Protein AF-A0A534A537-F1 (afdb_monomer_lite)

Secondary structure (DSSP, 8-state):
-HHHHHHHT-S----PPPHHHHHHHHHHTTTTEEEEEEEETTEEEEEEEEEE-SSEEEEEEEEE-HHHHTTTTHHHHHHHHHHHHHHHTT--EEE--SS-HHHHHHTTPPP---------SSHHHHHHHHHHHHHH-GGG--HHHHHHS---S--TT--THHHHHHHHHHHHHHHHHHHHHHHHHHHH-S--SSHHHHHHHHH-HHHHHHHHHHHHHHHHHHHHHTTS-HHHHHHHHHHHHHHHHHHHHHHH-----HHHHHHHHHHHHHHHHHHHGGG---PPP---

Radius of gyration: 27.16 Å; chains: 1; bounding box: 69×52×74 Å

Foldseek 3Di:
DLQVVVQVPDPDDDDDDDPVVLVCCCVVLPVFWDKAWDDDVPDTFKIWIWGHDLQEIERDDIGGNPVCCVVVVVVVVVVVVQVVVCVVSVHNYYHDDDDPVVVCVVVPDDDDDDDDDDADPDVVVRVVVVVCCVLQVVVPPPPSVCVVCVPPPPDPDPDPVVLVVLVVLLLVLLLLLLVLVVVLCVQLDPQDPDPVSVVSSVPRVSNVSNVVSVVSNVSSLSNNVVPDPPLVSQLVCLVSLVSNVVSCCPVVVDDDDPVNVVVSCVVNVVSVVSSVVPPPDPDPPDDD

pLDDT: mean 79.5, std 15.48, range [35.53, 95.88]

Sequence (288 aa):
RLYRETYSNAELSFEELTPEYFSNVLRECAGRALCATYWAGDKLIAFNLVLHDGERLIDKFLGMDYAVARQYNLYFYTWIENVRWCIAHGIKLYQSGQGLHREKLRLGSRLAANWLWYRHRNPVLDRILASVEKLARLDRHDADLAALNPPSAPAPGTPRSSLWLAWLTLVGCEMLCQVALKFAGRATGEFDFSLAGFARALSSPWLWTAIGTYVCGFLAWMLILRKSRLSQAFPTSAIVFVGVMFSSWLVLGEALTWNMLAGAMLITGGILLLGSESDEVQLPPLNH

Structure (mmCIF, N/CA/C/O backbone):
data_AF-A0A534A537-F1
#
_entry.id   AF-A0A534A537-F1
#
loop_
_atom_site.group_PDB
_atom_site.id
_atom_site.type_symbol
_atom_site.label_atom_id
_atom_site.label_alt_id
_atom_site.label_comp_id
_atom_site.label_asym_id
_atom_site.label_entity_id
_atom_site.label_seq_id
_atom_site.pdbx_PDB_ins_code
_atom_site.Cartn_x
_atom_site.Cartn_y
_atom_site.Cartn_z
_atom_site.occupancy
_atom_site.B_iso_or_equiv
_atom_site.auth_seq_id
_atom_site.auth_comp_id
_atom_site.auth_asym_id
_atom_site.auth_atom_id
_atom_site.pdbx_PDB_model_num
ATOM 1 N N . ARG A 1 1 ? -13.532 -20.439 13.049 1.00 87.88 1 ARG A N 1
ATOM 2 C CA . ARG A 1 1 ? -14.636 -20.324 12.067 1.00 87.88 1 ARG A CA 1
ATOM 3 C C . ARG A 1 1 ? -15.006 -18.863 11.829 1.00 87.88 1 ARG A C 1
ATOM 5 O O . ARG A 1 1 ? -14.594 -18.353 10.806 1.00 87.88 1 ARG A O 1
ATOM 12 N N . LEU A 1 2 ? -15.655 -18.185 12.783 1.00 90.94 2 LEU A N 1
ATOM 13 C CA . LEU A 1 2 ? -16.126 -16.793 12.645 1.00 90.94 2 LEU A CA 1
ATOM 14 C C . LEU A 1 2 ? -15.045 -15.805 12.179 1.00 90.94 2 LEU A C 1
ATOM 16 O O . LEU A 1 2 ? -15.299 -14.964 11.332 1.00 90.94 2 LEU A O 1
ATOM 20 N N . TYR A 1 3 ? -13.812 -15.950 12.678 1.00 89.88 3 TYR A N 1
ATOM 21 C CA . TYR A 1 3 ? -12.680 -15.140 12.218 1.00 89.88 3 TYR A CA 1
ATOM 22 C C . TYR A 1 3 ? -12.389 -15.331 10.725 1.00 89.88 3 TYR A C 1
ATOM 24 O O . TYR A 1 3 ? -12.215 -14.355 10.011 1.00 89.88 3 TYR A O 1
ATOM 32 N N . ARG A 1 4 ? -12.368 -16.585 10.251 1.00 86.12 4 ARG A N 1
ATOM 33 C CA . ARG A 1 4 ? -12.108 -16.896 8.839 1.00 86.12 4 ARG A CA 1
ATOM 34 C C . ARG A 1 4 ? -13.227 -16.381 7.942 1.00 86.12 4 ARG A C 1
ATOM 36 O O . ARG A 1 4 ? -12.946 -15.921 6.848 1.00 86.12 4 ARG A O 1
ATOM 43 N N . GLU A 1 5 ? -14.474 -16.428 8.414 1.00 84.75 5 GLU A N 1
ATOM 44 C CA . GLU A 1 5 ? -15.604 -15.841 7.688 1.00 84.75 5 GLU A CA 1
ATOM 45 C C . GLU A 1 5 ? -15.410 -14.326 7.525 1.00 84.75 5 GLU A C 1
ATOM 47 O O . GLU A 1 5 ? -15.439 -13.841 6.395 1.00 84.75 5 GLU A O 1
ATOM 52 N N . THR A 1 6 ? -15.087 -13.593 8.599 1.00 83.44 6 THR A N 1
ATOM 53 C CA . THR A 1 6 ? -14.724 -12.167 8.496 1.00 83.44 6 THR A CA 1
ATOM 54 C C . THR A 1 6 ? -13.524 -11.936 7.580 1.00 83.44 6 THR A C 1
ATOM 56 O O . THR A 1 6 ? -13.576 -11.059 6.726 1.00 83.44 6 THR A O 1
ATOM 59 N N . TYR A 1 7 ? -12.467 -12.740 7.711 1.00 82.94 7 TYR A N 1
ATOM 60 C CA . TYR A 1 7 ? -11.254 -12.636 6.898 1.00 82.94 7 TYR A CA 1
ATOM 61 C C . TYR A 1 7 ? -11.542 -12.806 5.399 1.00 82.94 7 TYR A C 1
ATOM 63 O O . TYR A 1 7 ? -11.062 -12.023 4.586 1.00 82.94 7 TYR A O 1
ATOM 71 N N . SER A 1 8 ? -12.379 -13.784 5.036 1.00 81.69 8 SER A N 1
ATOM 72 C CA . SER A 1 8 ? -12.773 -14.048 3.644 1.00 81.69 8 SER A CA 1
ATOM 73 C C . SER A 1 8 ? -13.667 -12.968 3.028 1.00 81.69 8 SER A C 1
ATOM 75 O O . SER A 1 8 ? -13.749 -12.877 1.809 1.00 81.69 8 SER A O 1
ATOM 77 N N . ASN A 1 9 ? -14.331 -12.159 3.860 1.00 77.50 9 ASN A N 1
ATOM 78 C CA . ASN A 1 9 ? -15.206 -11.066 3.430 1.00 77.50 9 ASN A CA 1
ATOM 79 C C . ASN A 1 9 ? -14.522 -9.687 3.508 1.00 77.50 9 ASN A C 1
ATOM 81 O O . ASN A 1 9 ? -15.164 -8.677 3.226 1.00 77.50 9 ASN A O 1
ATOM 85 N N . ALA A 1 10 ? -13.254 -9.616 3.920 1.00 69.88 10 ALA A N 1
ATOM 86 C CA . ALA A 1 10 ? -12.511 -8.364 3.996 1.00 69.88 10 ALA A CA 1
ATOM 87 C C . ALA A 1 10 ? -11.844 -8.045 2.647 1.00 69.88 10 ALA A C 1
ATOM 89 O O . ALA A 1 10 ? -11.143 -8.883 2.086 1.00 69.88 10 ALA A O 1
ATOM 90 N N . GLU A 1 11 ? -12.025 -6.817 2.149 1.00 55.12 11 GLU A N 1
ATOM 91 C CA . GLU A 1 11 ? -11.414 -6.349 0.890 1.00 55.12 11 GLU A CA 1
ATOM 92 C C . GLU A 1 11 ? -9.878 -6.287 0.958 1.00 55.12 11 GLU A C 1
ATOM 94 O O . GLU A 1 11 ? -9.195 -6.460 -0.048 1.00 55.12 11 GLU A O 1
ATOM 99 N N . LEU A 1 12 ? -9.328 -6.056 2.153 1.00 55.28 12 LEU A N 1
ATOM 100 C CA . LEU A 1 12 ? -7.895 -5.975 2.421 1.00 55.28 12 LEU A CA 1
ATOM 101 C C . LEU A 1 12 ? -7.563 -6.803 3.662 1.00 55.28 12 LEU A C 1
ATOM 103 O O . LEU A 1 12 ? -7.945 -6.457 4.781 1.00 55.28 12 LEU A O 1
ATOM 107 N N . SER A 1 13 ? -6.804 -7.874 3.454 1.00 56.81 13 SER A N 1
ATOM 108 C CA . SER A 1 13 ? -6.365 -8.800 4.495 1.00 56.81 13 SER A CA 1
ATOM 109 C C . SER A 1 13 ? -4.852 -8.977 4.413 1.00 56.81 13 SER A C 1
ATOM 111 O O . SER A 1 13 ? -4.342 -9.473 3.414 1.00 56.81 13 SER A O 1
ATOM 113 N N . PHE A 1 14 ? -4.121 -8.562 5.452 1.00 55.88 14 PHE A N 1
ATOM 114 C CA . PHE A 1 14 ? -2.653 -8.633 5.459 1.00 55.88 14 PHE A CA 1
ATOM 115 C C . PHE A 1 14 ? -2.115 -10.008 5.881 1.00 55.88 14 PHE A C 1
ATOM 117 O O . PHE A 1 14 ? -1.127 -10.470 5.323 1.00 55.88 14 PHE A O 1
ATOM 124 N N . GLU A 1 15 ? -2.749 -10.661 6.859 1.00 69.62 15 GLU A N 1
ATOM 125 C CA . GLU A 1 15 ? -2.255 -11.907 7.459 1.00 69.62 15 GLU A CA 1
ATOM 126 C C . GLU A 1 15 ? -3.428 -12.747 7.990 1.00 69.62 15 GLU A C 1
ATOM 128 O O . GLU A 1 15 ? -4.327 -12.205 8.639 1.00 69.62 15 GLU A O 1
ATOM 133 N N . GLU A 1 16 ? -3.442 -14.055 7.704 1.00 81.44 16 GLU A N 1
ATOM 134 C CA . GLU A 1 16 ? -4.410 -14.995 8.287 1.00 81.44 16 GLU A CA 1
ATOM 135 C C . GLU A 1 16 ? -3.894 -15.496 9.643 1.00 81.44 16 GLU A C 1
ATOM 137 O O . GLU A 1 16 ? -2.846 -16.133 9.732 1.00 81.44 16 GLU A O 1
ATOM 142 N N . LEU A 1 17 ? -4.645 -15.228 10.713 1.00 85.44 17 LEU A N 1
ATOM 143 C CA . LEU A 1 17 ? -4.268 -15.635 12.067 1.00 85.44 17 LEU A CA 1
ATOM 144 C C . LEU A 1 17 ? -4.716 -17.063 12.392 1.00 85.44 17 LEU A C 1
ATOM 146 O O . LEU A 1 17 ? -5.855 -17.464 12.127 1.00 85.44 17 LEU A O 1
ATOM 150 N N . THR A 1 18 ? -3.839 -17.814 13.063 1.00 88.75 18 THR A N 1
ATOM 151 C CA . THR A 1 18 ? -4.156 -19.164 13.541 1.00 88.75 18 THR A CA 1
ATOM 152 C C . THR A 1 18 ? -4.997 -19.123 14.822 1.00 88.75 18 THR A C 1
ATOM 154 O O . THR A 1 18 ? -4.966 -18.144 15.569 1.00 88.75 18 THR A O 1
ATOM 157 N N . PRO A 1 19 ? -5.747 -20.193 15.145 1.00 87.25 19 PRO A N 1
ATOM 158 C CA . PRO A 1 19 ? -6.429 -20.303 16.436 1.00 87.25 19 PRO A CA 1
ATOM 159 C C . PRO A 1 19 ? -5.484 -20.149 17.639 1.00 87.25 19 PRO A C 1
ATOM 161 O O . PRO A 1 19 ? -5.876 -19.574 18.654 1.00 87.25 19 PRO A O 1
ATOM 164 N N . GLU A 1 20 ? -4.235 -20.608 17.512 1.00 90.81 20 GLU A N 1
ATOM 165 C CA . GLU A 1 20 ? -3.220 -20.515 18.569 1.00 90.81 20 GLU A CA 1
ATOM 166 C C . GLU A 1 20 ? -2.895 -19.064 18.911 1.00 90.81 20 GLU A C 1
ATOM 168 O O . GLU A 1 20 ? -2.673 -18.764 20.080 1.00 90.81 20 GLU A O 1
ATOM 173 N N . TYR A 1 21 ? -2.938 -18.150 17.936 1.00 91.19 21 TYR A N 1
ATOM 174 C CA . TYR A 1 21 ? -2.769 -16.721 18.189 1.00 91.19 21 TYR A CA 1
ATOM 175 C C . TYR A 1 21 ? -3.762 -16.222 19.245 1.00 91.19 21 TYR A C 1
ATOM 177 O O . TYR A 1 21 ? -3.363 -15.610 20.234 1.00 91.19 21 TYR A O 1
ATOM 185 N N . PHE A 1 22 ? -5.053 -16.533 19.084 1.00 91.81 22 PHE A N 1
ATOM 186 C CA . PHE A 1 22 ? -6.095 -16.098 20.018 1.00 91.81 22 PHE A CA 1
ATOM 187 C C . PHE A 1 22 ? -5.904 -16.727 21.402 1.00 91.81 22 PHE A C 1
ATOM 189 O O . PHE A 1 22 ? -5.993 -16.031 22.414 1.00 91.81 22 PHE A O 1
ATOM 196 N N . SER A 1 23 ? -5.596 -18.027 21.455 1.00 91.44 23 SER A N 1
ATOM 197 C CA . SER A 1 23 ? -5.325 -18.723 22.717 1.00 91.44 23 SER A CA 1
ATOM 198 C C . SER A 1 23 ? -4.095 -18.168 23.439 1.00 91.44 23 SER A C 1
ATOM 200 O O . SER A 1 23 ? -4.131 -17.999 24.657 1.00 91.44 23 SER A O 1
ATOM 202 N N . ASN A 1 24 ? -3.032 -17.847 22.702 1.00 94.06 24 ASN A N 1
ATOM 203 C CA . ASN A 1 24 ? -1.804 -17.285 23.253 1.00 94.06 24 ASN A CA 1
ATOM 204 C C . ASN A 1 24 ? -2.031 -15.859 23.755 1.00 94.06 24 ASN A C 1
ATOM 206 O O . ASN A 1 24 ? -1.625 -15.547 24.866 1.00 94.06 24 ASN A O 1
ATOM 210 N N . VAL A 1 25 ? -2.746 -15.012 23.009 1.00 93.88 25 VAL A N 1
ATOM 211 C CA . VAL A 1 25 ? -3.078 -13.653 23.469 1.00 93.88 25 VAL A CA 1
ATOM 212 C C . VAL A 1 25 ? -3.872 -13.694 24.774 1.00 93.88 25 VAL A C 1
ATOM 214 O O . VAL A 1 25 ? -3.520 -12.994 25.718 1.00 93.88 25 VAL A O 1
ATOM 217 N N . LEU A 1 26 ? -4.905 -14.536 24.865 1.00 93.75 26 LEU A N 1
ATOM 218 C CA . LEU A 1 26 ? -5.719 -14.643 26.082 1.00 93.75 26 LEU A CA 1
ATOM 219 C C . LEU A 1 26 ? -4.929 -15.183 27.284 1.00 93.75 26 LEU A C 1
ATOM 221 O O . LEU A 1 26 ? -5.199 -14.787 28.416 1.00 93.75 26 LEU A O 1
ATOM 225 N N . ARG A 1 27 ? -3.947 -16.061 27.046 1.00 94.19 27 ARG A N 1
ATOM 226 C CA . ARG A 1 27 ? -3.090 -16.627 28.096 1.00 94.19 27 ARG A CA 1
ATOM 227 C C . ARG A 1 27 ? -2.008 -15.649 28.553 1.00 94.19 27 ARG A C 1
ATOM 229 O O . ARG A 1 27 ? -1.902 -15.370 29.741 1.00 94.19 27 ARG A O 1
ATOM 236 N N . GLU A 1 28 ? -1.228 -15.118 27.618 1.00 95.06 28 GLU A N 1
ATOM 237 C CA . GLU A 1 28 ? -0.064 -14.266 27.898 1.00 95.06 28 GLU A CA 1
ATOM 238 C C . GLU A 1 28 ? -0.470 -12.848 28.331 1.00 95.06 28 GLU A C 1
ATOM 240 O O . GLU A 1 28 ? 0.254 -12.171 29.058 1.00 95.06 28 GLU A O 1
ATOM 245 N N . CYS A 1 29 ? -1.653 -12.386 27.916 1.00 92.12 29 CYS A N 1
ATOM 246 C CA . CYS A 1 29 ? -2.231 -11.113 28.347 1.00 92.12 29 CYS A CA 1
ATOM 247 C C . CYS A 1 29 ? -3.379 -11.314 29.347 1.00 92.12 29 CYS A C 1
ATOM 249 O O . CYS A 1 29 ? -4.322 -10.522 29.360 1.00 92.12 29 CYS A O 1
ATOM 251 N N . ALA A 1 30 ? -3.321 -12.354 30.186 1.00 88.75 30 ALA A N 1
ATOM 252 C CA . ALA A 1 30 ? -4.336 -12.610 31.205 1.00 88.75 30 ALA A CA 1
ATOM 253 C C . ALA A 1 30 ? -4.623 -11.354 32.054 1.00 88.75 30 ALA A C 1
ATOM 255 O O . ALA A 1 30 ? -3.711 -10.640 32.475 1.00 88.75 30 ALA A O 1
ATOM 256 N N . GLY A 1 31 ? -5.909 -11.051 32.257 1.00 88.19 31 GLY A N 1
ATOM 257 C CA . GLY A 1 31 ? -6.366 -9.842 32.960 1.00 88.19 31 GLY A CA 1
ATOM 258 C C . GLY A 1 31 ? -6.277 -8.538 32.156 1.00 88.19 31 GLY A C 1
ATOM 259 O O . GLY A 1 31 ? -6.676 -7.495 32.662 1.00 88.19 31 GLY A O 1
ATOM 260 N N . ARG A 1 32 ? -5.758 -8.587 30.922 1.00 92.69 32 ARG A N 1
ATOM 261 C CA . ARG A 1 32 ? -5.701 -7.464 29.968 1.00 92.69 32 ARG A CA 1
ATOM 262 C C . ARG A 1 32 ? -6.262 -7.812 28.592 1.00 92.69 32 ARG A C 1
ATOM 264 O O . ARG A 1 32 ? -6.409 -6.927 27.759 1.00 92.69 32 ARG A O 1
ATOM 271 N N . ALA A 1 33 ? -6.559 -9.079 28.327 1.00 94.81 33 ALA A N 1
ATOM 272 C CA . ALA A 1 33 ? -7.202 -9.553 27.112 1.00 94.81 33 ALA A CA 1
ATOM 273 C C . ALA A 1 33 ? -8.497 -10.280 27.467 1.00 94.81 33 ALA A C 1
ATOM 275 O O . ALA A 1 33 ? -8.519 -11.130 28.357 1.00 94.81 33 ALA A O 1
ATOM 276 N N . LEU A 1 34 ? -9.567 -9.952 26.750 1.00 92.50 34 LEU A N 1
ATOM 277 C CA . LEU A 1 34 ? -10.890 -10.533 26.943 1.00 92.50 34 LEU A CA 1
ATOM 278 C C . LEU A 1 34 ? -11.457 -10.944 25.589 1.00 92.50 34 LEU A C 1
ATOM 280 O O . LEU A 1 34 ? -11.241 -10.278 24.579 1.00 92.50 34 LEU A O 1
ATOM 284 N N . CYS A 1 35 ? -12.203 -12.042 25.574 1.00 93.75 35 CYS A N 1
ATOM 285 C CA . CYS A 1 35 ? -12.940 -12.485 24.399 1.00 93.75 35 CYS A CA 1
ATOM 286 C C . CYS A 1 35 ? -14.432 -12.434 24.719 1.00 93.75 35 CYS A C 1
ATOM 288 O O . CYS A 1 35 ? -14.955 -13.314 25.406 1.00 93.75 35 CYS A O 1
ATOM 290 N N . ALA A 1 36 ? -15.112 -11.393 24.245 1.00 93.81 36 ALA A N 1
ATOM 291 C CA . ALA A 1 36 ? -16.563 -11.320 24.317 1.00 93.81 36 ALA A CA 1
ATOM 292 C C . ALA A 1 36 ? -17.161 -12.289 23.293 1.00 93.81 36 ALA A C 1
ATOM 294 O O . ALA A 1 36 ? -16.731 -12.320 22.140 1.00 93.81 36 ALA A O 1
ATOM 295 N N . THR A 1 37 ? -18.149 -13.083 23.700 1.00 95.19 37 THR A N 1
ATOM 296 C CA . THR A 1 37 ? -18.829 -14.045 22.823 1.00 95.19 37 THR A CA 1
ATOM 297 C C . THR A 1 37 ? -20.313 -13.726 22.751 1.00 95.19 37 THR A C 1
ATOM 299 O O . THR A 1 37 ? -20.924 -13.360 23.752 1.00 95.19 37 THR A O 1
ATOM 302 N N . TYR A 1 38 ? -20.887 -13.849 21.557 1.00 95.69 38 TYR A N 1
ATOM 303 C CA . TYR A 1 38 ? -22.266 -13.471 21.270 1.00 95.69 38 TYR A CA 1
ATOM 304 C C . TYR A 1 38 ? -23.009 -14.672 20.702 1.00 95.69 38 TYR A C 1
ATOM 306 O O . TYR A 1 38 ? -22.556 -15.292 19.733 1.00 95.69 38 TYR A O 1
ATOM 314 N N . TRP A 1 39 ? -24.152 -14.985 21.304 1.00 95.56 39 TRP A N 1
ATOM 315 C CA . TRP A 1 39 ? -24.897 -16.214 21.059 1.00 95.56 39 TRP A CA 1
ATOM 316 C C . TRP A 1 39 ? -26.342 -15.902 20.664 1.00 95.56 39 TRP A C 1
ATOM 318 O O . TRP A 1 39 ? -26.973 -15.027 21.254 1.00 95.56 39 TRP A O 1
ATOM 328 N N . ALA A 1 40 ? -26.868 -16.634 19.682 1.00 93.38 40 ALA A N 1
ATOM 329 C CA . ALA A 1 40 ? -28.299 -16.708 19.392 1.00 93.38 40 ALA A CA 1
ATOM 330 C C . ALA A 1 40 ? -28.776 -18.132 19.689 1.00 93.38 40 ALA A C 1
ATOM 332 O O . ALA A 1 40 ? -28.483 -19.063 18.933 1.00 93.38 40 ALA A O 1
ATOM 333 N N . GLY A 1 41 ? -29.468 -18.303 20.819 1.00 92.81 41 GLY A N 1
ATOM 334 C CA . GLY A 1 41 ? -29.713 -19.629 21.388 1.00 92.81 41 GLY A CA 1
ATOM 335 C C . GLY A 1 41 ? -28.383 -20.335 21.664 1.00 92.81 41 GLY A C 1
ATOM 336 O O . GLY A 1 41 ? -27.481 -19.742 22.250 1.00 92.81 41 GLY A O 1
ATOM 337 N N . ASP A 1 42 ? -28.232 -21.555 21.152 1.00 94.00 42 ASP A N 1
ATOM 338 C CA . ASP A 1 42 ? -27.019 -22.369 21.330 1.00 94.00 42 ASP A CA 1
ATOM 339 C C . ASP A 1 42 ? -25.936 -22.113 20.267 1.00 94.00 42 ASP A C 1
ATOM 341 O O . ASP A 1 42 ? -24.885 -22.759 20.257 1.00 94.00 42 ASP A O 1
ATOM 345 N N . LYS A 1 43 ? -26.170 -21.181 19.334 1.00 93.88 43 LYS A N 1
ATOM 346 C CA . LYS A 1 43 ? -25.235 -20.886 18.244 1.00 93.88 43 LYS A CA 1
ATOM 347 C C . LYS A 1 43 ? -24.385 -19.661 18.570 1.00 93.88 43 LYS A C 1
ATOM 349 O O . LYS A 1 43 ? -24.908 -18.556 18.694 1.00 93.88 43 LYS A O 1
ATOM 354 N N . LEU A 1 44 ? -23.064 -19.837 18.604 1.00 95.56 44 LEU A N 1
ATOM 355 C CA . LEU A 1 44 ? -22.107 -18.730 18.629 1.00 95.56 44 LEU A CA 1
ATOM 356 C C . LEU A 1 44 ? -22.110 -18.015 17.267 1.00 95.56 44 LEU A C 1
ATOM 358 O O . LEU A 1 44 ? -21.760 -18.615 16.248 1.00 95.56 44 LEU A O 1
ATOM 362 N N . ILE A 1 45 ? -22.489 -16.738 17.258 1.00 95.88 45 ILE A N 1
ATOM 363 C CA . ILE A 1 45 ? -22.665 -15.934 16.035 1.00 95.88 45 ILE A CA 1
ATOM 364 C C . ILE A 1 45 ? -21.646 -14.805 15.893 1.00 95.88 45 ILE A C 1
ATOM 366 O O . ILE A 1 45 ? -21.413 -14.339 14.782 1.00 95.88 45 ILE A O 1
ATOM 370 N N . ALA A 1 46 ? -21.009 -14.373 16.980 1.00 95.81 46 ALA A N 1
ATOM 371 C CA . ALA A 1 46 ? -19.877 -13.457 16.918 1.00 95.81 46 ALA A CA 1
ATOM 372 C C . ALA A 1 46 ? -18.935 -13.648 18.107 1.00 95.81 46 ALA A C 1
ATOM 374 O O . ALA A 1 46 ? -19.320 -14.156 19.161 1.00 95.81 46 ALA A O 1
ATOM 375 N N . PHE A 1 47 ? -17.698 -13.196 17.944 1.00 95.31 47 PHE A N 1
ATOM 376 C CA . PHE A 1 47 ? -16.778 -12.976 19.048 1.00 95.31 47 PHE A CA 1
ATOM 377 C C . PHE A 1 47 ? -16.003 -11.678 18.828 1.00 95.31 47 PHE A C 1
ATOM 379 O O . PHE A 1 47 ? -15.756 -11.283 17.688 1.00 95.31 47 PHE A O 1
ATOM 386 N N . ASN A 1 48 ? -15.589 -11.036 19.912 1.00 94.81 48 ASN A N 1
ATOM 387 C CA . ASN A 1 48 ? -14.773 -9.835 19.870 1.00 94.81 48 ASN A CA 1
ATOM 388 C C . ASN A 1 48 ? -13.599 -9.984 20.845 1.00 94.81 48 ASN A C 1
ATOM 390 O O . ASN A 1 48 ? -13.794 -10.102 22.055 1.00 94.81 48 ASN A O 1
ATOM 394 N N . LEU A 1 49 ? -12.383 -10.049 20.301 1.00 94.38 49 LEU A N 1
ATOM 395 C CA . LEU A 1 49 ? -11.149 -10.041 21.075 1.00 94.38 49 LEU A CA 1
ATOM 396 C C . LEU A 1 49 ? -10.772 -8.587 21.348 1.00 94.38 49 LEU A C 1
ATOM 398 O O . LEU A 1 49 ? -10.431 -7.842 20.425 1.00 94.38 49 LEU A O 1
ATOM 402 N N . VAL A 1 50 ? -10.796 -8.221 22.624 1.00 94.69 50 VAL A N 1
ATOM 403 C CA . VAL A 1 50 ? -10.458 -6.885 23.104 1.00 94.69 50 VAL A CA 1
ATOM 404 C C . VAL A 1 50 ? -9.258 -6.926 24.037 1.00 94.69 50 VAL A C 1
ATOM 406 O O . VAL A 1 50 ? -9.043 -7.900 24.759 1.00 94.69 50 VAL A O 1
ATOM 409 N N . LEU A 1 51 ? -8.476 -5.850 24.025 1.00 95.12 51 LEU A N 1
ATOM 410 C CA . LEU A 1 51 ? -7.364 -5.637 24.950 1.00 95.12 51 LEU A CA 1
ATOM 411 C C . LEU A 1 51 ? -7.635 -4.386 25.780 1.00 95.12 51 LEU A C 1
ATOM 413 O O . LEU A 1 51 ? -8.096 -3.392 25.231 1.00 95.12 51 LEU A O 1
ATOM 417 N N . HIS A 1 52 ? -7.316 -4.392 27.067 1.00 94.38 52 HIS A N 1
ATOM 418 C CA . HIS A 1 52 ? -7.470 -3.224 27.925 1.00 94.38 52 HIS A CA 1
ATOM 419 C C . HIS A 1 52 ? -6.286 -3.031 28.874 1.00 94.38 52 HIS A C 1
ATOM 421 O O . HIS A 1 52 ? -5.618 -3.984 29.274 1.00 94.38 52 HIS A O 1
ATOM 427 N N . ASP A 1 53 ? -6.043 -1.777 29.248 1.00 92.19 53 ASP A N 1
ATOM 428 C CA . ASP A 1 53 ? -5.026 -1.374 30.231 1.00 92.19 53 ASP A CA 1
ATOM 429 C C . ASP A 1 53 ? -5.621 -0.629 31.444 1.00 92.19 53 ASP A C 1
ATOM 431 O O . ASP A 1 53 ? -4.882 -0.173 32.312 1.00 92.19 53 ASP A O 1
ATOM 435 N N . GLY A 1 54 ? -6.955 -0.536 31.517 1.00 88.88 54 GLY A N 1
ATOM 436 C CA . GLY A 1 54 ? -7.699 0.167 32.571 1.00 88.88 54 GLY A CA 1
ATOM 437 C C . GLY A 1 54 ? -8.079 1.608 32.214 1.00 88.88 54 GLY A C 1
ATOM 438 O O . GLY A 1 54 ? -9.067 2.119 32.725 1.00 88.88 54 GLY A O 1
ATOM 439 N N . GLU A 1 55 ? -7.373 2.241 31.279 1.00 92.62 55 GLU A N 1
ATOM 440 C CA . GLU A 1 55 ? -7.709 3.576 30.758 1.00 92.62 55 GLU A CA 1
ATOM 441 C C . GLU A 1 55 ? -8.319 3.491 29.353 1.00 92.62 55 GLU A C 1
ATOM 443 O O . GLU A 1 55 ? -9.168 4.305 28.969 1.00 92.62 55 GLU A O 1
ATOM 448 N N . ARG A 1 56 ? -7.921 2.463 28.599 1.00 93.44 56 ARG A N 1
ATOM 449 C CA . ARG A 1 56 ? -8.290 2.219 27.210 1.00 93.44 56 ARG A CA 1
ATOM 450 C C . ARG A 1 56 ? -8.772 0.786 27.002 1.00 93.44 56 ARG A C 1
ATOM 452 O O . ARG A 1 56 ? -8.155 -0.158 27.486 1.00 93.44 56 ARG A O 1
ATOM 459 N N . LEU A 1 57 ? -9.819 0.637 26.192 1.00 94.94 57 LEU A N 1
ATOM 460 C CA . LEU A 1 57 ? -10.240 -0.616 25.565 1.00 94.94 57 LEU A CA 1
ATOM 461 C C . LEU A 1 57 ? -9.925 -0.561 24.068 1.00 94.94 57 LEU A C 1
ATOM 463 O O . LEU A 1 57 ? -10.305 0.382 23.377 1.00 94.94 57 LEU A O 1
ATOM 467 N N . ILE A 1 58 ? -9.248 -1.580 23.563 1.00 93.62 58 ILE A N 1
ATOM 468 C CA . ILE A 1 58 ? -8.866 -1.752 22.164 1.00 93.62 58 ILE A CA 1
ATOM 469 C C . ILE A 1 58 ? -9.710 -2.874 21.582 1.00 93.62 58 ILE A C 1
ATOM 471 O O . ILE A 1 58 ? -9.525 -4.032 21.955 1.00 93.62 58 ILE A O 1
ATOM 475 N N . ASP A 1 59 ? -10.567 -2.542 20.624 1.00 92.75 59 ASP A N 1
ATOM 476 C CA . ASP A 1 59 ? -11.217 -3.524 19.761 1.00 92.75 59 ASP A CA 1
ATOM 477 C C . ASP A 1 59 ? -10.188 -4.056 18.756 1.00 92.75 59 ASP A C 1
ATOM 479 O O . ASP A 1 59 ? -9.763 -3.341 17.837 1.00 92.75 59 ASP A O 1
ATOM 483 N N . LYS A 1 60 ? -9.685 -5.271 19.007 1.00 90.81 60 LYS A N 1
ATOM 484 C CA . LYS A 1 60 ? -8.538 -5.826 18.285 1.00 90.81 60 LYS A CA 1
ATOM 485 C C . LYS A 1 60 ? -8.975 -6.719 17.128 1.00 90.81 60 LYS A C 1
ATOM 487 O O . LYS A 1 60 ? -8.429 -6.562 16.038 1.00 90.81 60 LYS A O 1
ATOM 492 N N . PHE A 1 61 ? -9.929 -7.626 17.350 1.00 90.25 61 PHE A N 1
ATOM 493 C CA . PHE A 1 61 ? -10.490 -8.477 16.295 1.00 90.25 61 PHE A CA 1
ATOM 494 C C . PHE A 1 61 ? -11.967 -8.788 16.532 1.00 90.25 61 PHE A C 1
ATOM 496 O O . PHE A 1 61 ? -12.339 -9.286 17.591 1.00 90.25 61 PHE A O 1
ATOM 503 N N . LEU A 1 62 ? -12.779 -8.604 15.491 1.00 91.12 62 LEU A N 1
ATOM 504 C CA . LEU A 1 62 ? -14.188 -8.986 15.448 1.00 91.12 62 LEU A CA 1
ATOM 505 C C . LEU A 1 62 ? -14.381 -10.142 14.459 1.00 91.12 62 LEU A C 1
ATOM 507 O O . LEU A 1 62 ? -14.075 -10.016 13.275 1.00 91.12 62 LEU A O 1
ATOM 511 N N . GLY A 1 63 ? -14.906 -11.268 14.935 1.00 92.00 63 GLY A N 1
ATOM 512 C CA . GLY A 1 63 ? -15.367 -12.371 14.095 1.00 92.00 63 GLY A CA 1
ATOM 513 C C . GLY A 1 63 ? -16.885 -12.451 14.109 1.00 92.00 63 GLY A C 1
ATOM 514 O O . GLY A 1 63 ? -17.469 -12.446 15.190 1.00 92.00 63 GLY A O 1
ATOM 515 N N . MET A 1 64 ? -17.527 -12.562 12.947 1.00 93.62 64 MET A N 1
ATOM 516 C CA . MET A 1 64 ? -18.990 -12.618 12.833 1.00 93.62 64 MET A CA 1
ATOM 517 C C . MET A 1 64 ? -19.429 -13.699 11.847 1.00 93.62 64 MET A C 1
ATOM 519 O O . MET A 1 64 ? -18.733 -13.980 10.876 1.00 93.62 64 MET A O 1
ATOM 523 N N . ASP A 1 65 ? -20.602 -14.275 12.091 1.00 92.75 65 ASP A N 1
ATOM 524 C CA . ASP A 1 65 ? -21.313 -15.118 11.134 1.00 92.75 65 ASP A CA 1
ATOM 525 C C . ASP A 1 65 ? -22.078 -14.201 10.169 1.00 92.75 65 ASP A C 1
ATOM 527 O O . ASP A 1 65 ? -23.070 -13.563 10.539 1.00 92.75 65 ASP A O 1
ATOM 531 N N . TYR A 1 66 ? -21.598 -14.105 8.928 1.00 89.12 66 TYR A N 1
ATOM 532 C CA . TYR A 1 66 ? -22.140 -13.169 7.936 1.00 89.12 66 TYR A CA 1
ATOM 533 C C . TYR A 1 66 ? -23.546 -13.542 7.456 1.00 89.12 66 TYR A C 1
ATOM 535 O O . TYR A 1 66 ? -24.268 -12.661 6.985 1.00 89.12 66 TYR A O 1
ATOM 543 N N . ALA A 1 67 ? -23.978 -14.797 7.640 1.00 89.44 67 ALA A N 1
ATOM 544 C CA . ALA A 1 67 ? -25.340 -15.208 7.305 1.00 89.44 67 ALA A CA 1
ATOM 545 C C . ALA A 1 67 ? -26.382 -14.510 8.193 1.00 89.44 67 ALA A C 1
ATOM 547 O O . ALA A 1 67 ? -27.515 -14.299 7.768 1.00 89.44 67 ALA A O 1
ATOM 548 N N . VAL A 1 68 ? -25.994 -14.125 9.413 1.00 90.69 68 VAL A N 1
ATOM 549 C CA . VAL A 1 68 ? -26.883 -13.485 10.396 1.00 90.69 68 VAL A CA 1
ATOM 550 C C . VAL A 1 68 ? -26.409 -12.091 10.831 1.00 90.69 68 VAL A C 1
ATOM 552 O O . VAL A 1 68 ? -27.128 -11.390 11.543 1.00 90.69 68 VAL A O 1
ATOM 555 N N . ALA A 1 69 ? -25.233 -11.644 10.374 1.00 88.56 69 ALA A N 1
ATOM 556 C CA . ALA A 1 69 ? -24.626 -10.373 10.774 1.00 88.56 69 ALA A CA 1
ATOM 557 C C . ALA A 1 69 ? -25.519 -9.155 10.515 1.00 88.56 69 ALA A C 1
ATOM 559 O O . ALA A 1 69 ? -25.623 -8.285 11.380 1.00 88.56 69 ALA A O 1
ATOM 560 N N . ARG A 1 70 ? -26.189 -9.104 9.354 1.00 87.31 70 ARG A N 1
ATOM 561 C CA . ARG A 1 70 ? -27.128 -8.018 9.016 1.00 87.31 70 ARG A CA 1
ATOM 562 C C . ARG A 1 70 ? -28.433 -8.117 9.798 1.00 87.31 70 ARG A C 1
ATOM 564 O O . ARG A 1 70 ? -28.932 -7.101 10.258 1.00 87.31 70 ARG A O 1
ATOM 571 N N . GLN A 1 71 ? -28.956 -9.328 9.984 1.00 90.06 71 GLN A N 1
ATOM 572 C CA . GLN A 1 71 ? -30.204 -9.554 10.715 1.00 90.06 71 GLN A CA 1
ATOM 573 C C . GLN A 1 71 ? -30.109 -9.060 12.165 1.00 90.06 71 GLN A C 1
ATOM 575 O O . GLN A 1 71 ? -31.029 -8.412 12.653 1.00 90.06 71 GLN A O 1
ATOM 580 N N . TYR A 1 72 ? -28.989 -9.339 12.838 1.00 89.56 72 TYR A N 1
ATOM 581 C CA . TYR A 1 72 ? -28.765 -8.932 14.229 1.00 89.56 72 TYR A CA 1
ATOM 582 C C . TYR A 1 72 ? -27.954 -7.639 14.374 1.00 89.56 72 TYR A C 1
ATOM 584 O O . TYR A 1 72 ? -27.638 -7.251 15.495 1.00 89.56 72 TYR A O 1
ATOM 592 N N . ASN A 1 73 ? -27.598 -6.972 13.269 1.00 90.38 73 ASN A N 1
ATOM 593 C CA . ASN A 1 73 ? -26.724 -5.794 13.270 1.00 90.38 73 ASN A CA 1
ATOM 594 C C . ASN A 1 73 ? -25.445 -6.001 14.103 1.00 90.38 73 ASN A C 1
ATOM 596 O O . ASN A 1 73 ? -25.052 -5.123 14.876 1.00 90.38 73 ASN A O 1
ATOM 600 N N . LEU A 1 74 ? -24.801 -7.168 13.958 1.00 91.19 74 LEU A N 1
ATOM 601 C CA . LEU A 1 74 ? -23.756 -7.636 14.879 1.00 91.19 74 LEU A CA 1
ATOM 602 C C . LEU A 1 74 ? -22.627 -6.624 15.062 1.00 91.19 74 LEU A C 1
ATOM 604 O O . LEU A 1 74 ? -22.217 -6.399 16.191 1.00 91.19 74 LEU A O 1
ATOM 608 N N . TYR A 1 75 ? -22.201 -5.949 13.993 1.00 88.12 75 TYR A N 1
ATOM 609 C CA . TYR A 1 75 ? -21.176 -4.906 14.068 1.00 88.12 75 TYR A CA 1
ATOM 610 C C . TYR A 1 75 ? -21.539 -3.777 15.050 1.00 88.12 75 TYR A C 1
ATOM 612 O O . TYR A 1 75 ? -20.740 -3.395 15.903 1.00 88.12 75 TYR A O 1
ATOM 620 N N . PHE A 1 76 ? -22.764 -3.250 14.953 1.00 89.12 76 PHE A N 1
ATOM 621 C CA . PHE A 1 76 ? -23.240 -2.181 15.834 1.00 89.12 76 PHE A CA 1
ATOM 622 C C . PHE A 1 76 ? -23.484 -2.688 17.252 1.00 89.12 76 PHE A C 1
ATOM 624 O O . PHE A 1 76 ? -23.192 -1.989 18.219 1.00 89.12 76 PHE A O 1
ATOM 631 N N . TYR A 1 77 ? -23.992 -3.913 17.378 1.00 91.00 77 TYR A N 1
ATOM 632 C CA . TYR A 1 77 ? -24.250 -4.521 18.673 1.00 91.00 77 TYR A CA 1
ATOM 633 C C . TYR A 1 77 ? -22.951 -4.740 19.458 1.00 91.00 77 TYR A C 1
ATOM 635 O O . TYR A 1 77 ? -22.840 -4.275 20.590 1.00 91.00 77 TYR A O 1
ATOM 643 N N . THR A 1 78 ? -21.934 -5.361 18.846 1.00 92.38 78 THR A N 1
ATOM 644 C CA . THR A 1 78 ? -20.635 -5.581 19.504 1.00 92.38 78 THR A CA 1
ATOM 645 C C . THR A 1 78 ? -19.967 -4.266 19.887 1.00 92.38 78 THR A C 1
ATOM 647 O O . THR A 1 78 ? -19.355 -4.163 20.947 1.00 92.38 78 THR A O 1
ATOM 650 N N . TRP A 1 79 ? -20.127 -3.231 19.060 1.00 91.69 79 TRP A N 1
ATOM 651 C CA . TRP A 1 79 ? -19.632 -1.895 19.365 1.00 91.69 79 TRP A CA 1
ATOM 652 C C . TRP A 1 79 ? -20.286 -1.300 20.615 1.00 91.69 79 TRP A C 1
ATOM 654 O O . TRP A 1 79 ? -19.593 -0.814 21.509 1.00 91.69 79 TRP A O 1
ATOM 664 N N . ILE A 1 80 ? -21.621 -1.305 20.680 1.00 91.94 80 ILE A N 1
ATOM 665 C CA . ILE A 1 80 ? -22.366 -0.737 21.812 1.00 91.94 80 ILE A CA 1
ATOM 666 C C . ILE A 1 80 ? -22.048 -1.505 23.096 1.00 91.94 80 ILE A C 1
ATOM 668 O O . ILE A 1 80 ? -21.881 -0.883 24.145 1.00 91.94 80 ILE A O 1
ATOM 672 N N . GLU A 1 81 ? -21.906 -2.827 23.020 1.00 94.50 81 GLU A N 1
ATOM 673 C CA . GLU A 1 81 ? -21.514 -3.644 24.168 1.00 94.50 81 GLU A CA 1
ATOM 674 C C . GLU A 1 81 ? -20.091 -3.333 24.646 1.00 94.50 81 GLU A C 1
ATOM 676 O O . GLU A 1 81 ? -19.876 -3.186 25.848 1.00 94.50 81 GLU A O 1
ATOM 681 N N . ASN A 1 82 ? -19.139 -3.091 23.740 1.00 94.38 82 ASN A N 1
ATOM 682 C CA . ASN A 1 82 ? -17.806 -2.618 24.123 1.00 94.38 82 ASN A CA 1
ATOM 683 C C . ASN A 1 82 ? -17.858 -1.251 24.829 1.00 94.38 82 ASN A C 1
ATOM 685 O O . ASN A 1 82 ? -17.190 -1.048 25.843 1.00 94.38 82 ASN A O 1
ATOM 689 N N . VAL A 1 83 ? -18.687 -0.319 24.344 1.00 93.38 83 VAL A N 1
ATOM 690 C CA . VAL A 1 83 ? -18.889 0.989 24.994 1.00 93.38 83 VAL A CA 1
ATOM 691 C C . VAL A 1 83 ? -19.526 0.831 26.377 1.00 93.38 83 VAL A C 1
ATOM 693 O O . VAL A 1 83 ? -19.068 1.450 27.338 1.00 93.38 83 VAL A O 1
ATOM 696 N N . ARG A 1 84 ? -20.549 -0.020 26.510 1.00 94.62 84 ARG A N 1
ATOM 697 C CA . ARG A 1 84 ? -21.173 -0.343 27.803 1.00 94.62 84 ARG A CA 1
ATOM 698 C C . ARG A 1 84 ? -20.167 -0.937 28.775 1.00 94.62 84 ARG A C 1
ATOM 700 O O . ARG A 1 84 ? -20.138 -0.533 29.936 1.00 94.62 84 ARG A O 1
ATOM 707 N N . TRP A 1 85 ? -19.322 -1.845 28.297 1.00 94.31 85 TRP A N 1
ATOM 708 C CA . TRP A 1 85 ? -18.270 -2.445 29.102 1.00 94.31 85 TRP A CA 1
ATOM 709 C C . TRP A 1 85 ? -17.271 -1.394 29.594 1.00 94.31 85 TRP A C 1
ATOM 711 O O . TRP A 1 85 ? -16.954 -1.383 30.784 1.00 94.31 85 TRP A O 1
ATOM 721 N N . CYS A 1 86 ? -16.855 -0.457 28.731 1.00 94.88 86 CYS A N 1
ATOM 722 C CA . CYS A 1 86 ? -16.016 0.669 29.142 1.00 94.88 86 CYS A CA 1
ATOM 723 C C . CYS A 1 86 ? -16.666 1.498 30.254 1.00 94.88 86 CYS A C 1
ATOM 725 O O . CYS A 1 86 ? -16.020 1.775 31.262 1.00 94.88 86 CYS A O 1
ATOM 727 N N . ILE A 1 87 ? -17.946 1.855 30.101 1.00 95.06 87 ILE A N 1
ATOM 728 C CA . ILE A 1 87 ? -18.690 2.643 31.097 1.00 95.06 87 ILE A CA 1
ATOM 729 C C . ILE A 1 87 ? -18.760 1.897 32.435 1.00 95.06 87 ILE A C 1
ATOM 731 O O . ILE A 1 87 ? -18.474 2.483 33.476 1.00 95.06 87 ILE A O 1
ATOM 735 N N . ALA A 1 88 ? -19.092 0.604 32.410 1.00 95.62 88 ALA A N 1
ATOM 736 C CA . ALA A 1 88 ? -19.213 -0.218 33.613 1.00 95.62 88 ALA A CA 1
ATOM 737 C C . ALA A 1 88 ? -17.886 -0.365 34.382 1.00 95.62 88 ALA A C 1
ATOM 739 O O . ALA A 1 88 ? -17.903 -0.48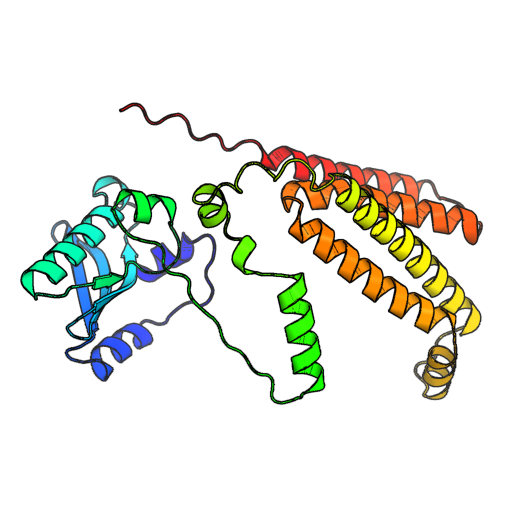7 35.604 1.00 95.62 88 ALA A O 1
ATOM 740 N N . HIS A 1 89 ? -16.748 -0.323 33.682 1.00 93.62 89 HIS A N 1
ATOM 741 C CA . HIS A 1 89 ? -15.413 -0.482 34.269 1.00 93.62 89 HIS A CA 1
ATOM 742 C C . HIS A 1 89 ? -14.647 0.844 34.416 1.00 93.62 89 HIS A C 1
ATOM 744 O O . HIS A 1 89 ? -13.467 0.831 34.756 1.00 93.62 89 HIS A O 1
ATOM 750 N N . GLY A 1 90 ? -15.290 1.991 34.165 1.00 94.69 90 GLY A N 1
ATOM 751 C CA . GLY A 1 90 ? -14.668 3.314 34.296 1.00 94.69 90 GLY A CA 1
ATOM 752 C C . GLY A 1 90 ? -13.571 3.621 33.265 1.00 94.69 90 GLY A C 1
ATOM 753 O O . GLY A 1 90 ? -12.742 4.500 33.492 1.00 94.69 90 GLY A O 1
ATOM 754 N N . ILE A 1 91 ? -13.557 2.917 32.134 1.00 95.38 91 ILE A N 1
ATOM 755 C CA . ILE A 1 91 ? -12.563 3.069 31.067 1.00 95.38 91 ILE A CA 1
ATOM 756 C C . ILE A 1 91 ? -12.925 4.274 30.206 1.00 95.38 91 ILE A C 1
ATOM 758 O O . ILE A 1 91 ? -14.030 4.372 29.669 1.00 95.38 91 ILE A O 1
ATOM 762 N N . LYS A 1 92 ? -11.973 5.195 30.048 1.00 91.88 92 LYS A N 1
ATOM 763 C CA . LYS A 1 92 ? -12.218 6.516 29.452 1.00 91.88 92 LYS A CA 1
ATOM 764 C C . LYS A 1 92 ? -12.154 6.519 27.931 1.00 91.88 92 LYS A C 1
ATOM 766 O O . LYS A 1 92 ? -12.729 7.406 27.300 1.00 91.88 92 LYS A O 1
ATOM 771 N N . LEU A 1 93 ? -11.435 5.566 27.339 1.00 91.25 93 LEU A N 1
ATOM 772 C CA . LEU A 1 93 ? -11.180 5.539 25.904 1.00 91.25 93 LEU A CA 1
ATOM 773 C C . LEU A 1 93 ? -11.549 4.193 25.281 1.00 91.25 93 LEU A C 1
ATOM 775 O O . LEU A 1 93 ? -10.921 3.175 25.553 1.00 91.25 93 LEU A O 1
ATOM 779 N N . TYR A 1 94 ? -12.509 4.210 24.360 1.00 92.56 94 TYR A N 1
ATOM 780 C CA . TYR A 1 94 ? -12.760 3.094 23.454 1.00 92.56 94 TYR A CA 1
ATOM 781 C C . TYR A 1 94 ? -12.072 3.336 22.106 1.00 92.56 94 TYR A C 1
ATOM 783 O O . TYR A 1 94 ? -12.333 4.337 21.437 1.00 92.56 94 TYR A O 1
ATOM 791 N N . GLN A 1 95 ? -11.199 2.416 21.698 1.00 90.69 95 GLN A N 1
ATOM 792 C CA . GLN A 1 95 ? -10.505 2.445 20.415 1.00 90.69 95 GLN A CA 1
ATOM 793 C C . GLN A 1 95 ? -11.011 1.331 19.498 1.00 90.69 95 GLN A C 1
ATOM 795 O O . GLN A 1 95 ? -10.640 0.167 19.631 1.00 90.69 95 GLN A O 1
ATOM 800 N N . SER A 1 96 ? -11.787 1.725 18.498 1.00 85.19 96 SER A N 1
ATOM 801 C CA . SER A 1 96 ? -12.562 0.856 17.613 1.00 85.19 96 SER A CA 1
ATOM 802 C C . SER A 1 96 ? -11.804 0.306 16.386 1.00 85.19 96 SER A C 1
ATOM 804 O O . SER A 1 96 ? -12.355 0.261 15.288 1.00 85.19 96 SER A O 1
ATOM 806 N N . GLY A 1 97 ? -10.523 -0.058 16.515 1.00 75.00 97 GLY A N 1
ATOM 807 C CA . GLY A 1 97 ? -9.721 -0.647 15.421 1.00 75.00 97 GLY A CA 1
ATOM 808 C C . GLY A 1 97 ? -9.484 0.254 14.185 1.00 75.00 97 GLY A C 1
ATOM 809 O O . GLY A 1 97 ? -9.824 1.438 14.182 1.00 75.00 97 GLY A O 1
ATOM 810 N N . GLN A 1 98 ? -8.902 -0.289 13.106 1.00 63.31 98 GLN A N 1
ATOM 811 C CA . GLN A 1 98 ? -8.674 0.389 11.802 1.00 63.31 98 GLN A CA 1
ATOM 812 C C . GLN A 1 98 ? -9.783 0.030 10.775 1.00 63.31 98 GLN A C 1
ATOM 814 O O . GLN A 1 98 ? -10.552 -0.891 11.036 1.00 63.31 98 GLN A O 1
ATOM 819 N N . GLY A 1 99 ? -9.945 0.782 9.674 1.00 66.94 99 GLY A N 1
ATOM 820 C CA . GLY A 1 99 ? -10.999 0.578 8.642 1.00 66.94 99 GLY A CA 1
ATOM 821 C C . GLY A 1 99 ? -12.378 1.195 8.963 1.00 66.94 99 GLY A C 1
ATOM 822 O O . GLY A 1 99 ? -12.511 1.815 10.018 1.00 66.94 99 GLY A O 1
ATOM 823 N N . LEU A 1 100 ? -13.376 1.075 8.071 1.00 65.88 100 LEU A N 1
ATOM 824 C CA . LEU A 1 100 ? -14.789 1.504 8.261 1.00 65.88 100 LEU A CA 1
ATOM 825 C C . LEU A 1 100 ? -14.955 2.922 8.849 1.00 65.88 100 LEU A C 1
ATOM 827 O O . LEU A 1 100 ? -15.672 3.142 9.827 1.00 65.88 100 LEU A O 1
ATOM 831 N N . HIS A 1 101 ? -14.209 3.904 8.339 1.00 66.81 101 HIS A N 1
ATOM 832 C CA . HIS A 1 101 ? -14.087 5.204 9.015 1.00 66.81 101 HIS A CA 1
ATOM 833 C C . HIS A 1 101 ? -15.409 5.978 9.046 1.00 66.81 101 HIS A C 1
ATOM 835 O O . HIS A 1 101 ? -15.700 6.680 10.021 1.00 66.81 101 HIS A O 1
ATOM 841 N N . ARG A 1 102 ? -16.237 5.811 8.010 1.00 65.81 102 ARG A N 1
ATOM 842 C CA . ARG A 1 102 ? -1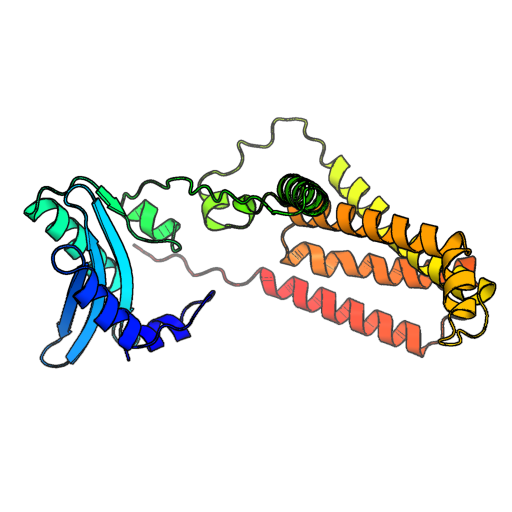7.554 6.443 7.907 1.00 65.81 102 ARG A CA 1
ATOM 843 C C . ARG A 1 102 ? -18.500 5.968 9.010 1.00 65.81 102 ARG A C 1
ATOM 845 O O . ARG A 1 102 ? -19.186 6.782 9.629 1.00 65.81 102 ARG A O 1
ATOM 852 N N . GLU A 1 103 ? -18.526 4.671 9.279 1.00 70.31 103 GLU A N 1
ATOM 853 C CA . GLU A 1 103 ? -19.333 4.050 10.328 1.00 70.31 103 GLU A CA 1
ATOM 854 C C . GLU A 1 103 ? -18.839 4.489 11.708 1.00 70.31 103 GLU A C 1
ATOM 856 O O . GLU A 1 103 ? -19.642 4.849 12.565 1.00 70.31 103 GLU A O 1
ATOM 861 N N . LYS A 1 104 ? -17.516 4.544 11.905 1.00 78.19 104 LYS A N 1
ATOM 862 C CA . LYS A 1 104 ? -16.899 4.953 13.176 1.00 78.19 104 LYS A CA 1
ATOM 863 C C . LYS A 1 104 ? -17.252 6.385 13.557 1.00 78.19 104 LYS A C 1
ATOM 865 O O . LYS A 1 104 ? -17.619 6.645 14.701 1.00 78.19 104 LYS A O 1
ATOM 870 N N . LEU A 1 105 ? -17.201 7.310 12.600 1.00 76.81 105 LEU A N 1
ATOM 871 C CA . LEU A 1 105 ? -17.613 8.693 12.842 1.00 76.81 105 LEU A CA 1
ATOM 872 C C . LEU A 1 105 ? -19.107 8.818 13.143 1.00 76.81 105 LEU A C 1
ATOM 874 O O . LEU A 1 105 ? -19.481 9.568 14.042 1.00 76.81 105 LEU A O 1
ATOM 878 N N . ARG A 1 106 ? -19.962 8.064 12.436 1.00 77.06 106 ARG A N 1
ATOM 879 C CA . ARG A 1 106 ? -21.407 8.013 12.729 1.00 77.06 106 ARG A CA 1
ATOM 880 C C . ARG A 1 106 ? -21.693 7.534 14.153 1.00 77.06 106 ARG A C 1
ATOM 882 O O . ARG A 1 106 ? -22.659 7.983 14.756 1.00 77.06 106 ARG A O 1
ATOM 889 N N . LEU A 1 107 ? -20.838 6.664 14.686 1.00 79.81 107 LEU A N 1
ATOM 890 C CA . LEU A 1 107 ? -20.904 6.151 16.056 1.00 79.81 107 LEU A CA 1
ATOM 891 C C . LEU A 1 107 ? -20.162 7.028 17.081 1.00 79.81 107 LEU A C 1
ATOM 893 O O . LEU A 1 107 ? -20.025 6.636 18.239 1.00 79.81 107 LEU A O 1
ATOM 897 N N . GLY A 1 108 ? -19.700 8.219 16.685 1.00 79.81 108 GLY A N 1
ATOM 898 C CA . GLY A 1 108 ? -19.109 9.210 17.585 1.00 79.81 108 GLY A CA 1
ATOM 899 C C . GLY A 1 108 ? -17.608 9.055 17.843 1.00 79.81 108 GLY A C 1
ATOM 900 O O . GLY A 1 108 ? -17.063 9.785 18.674 1.00 79.81 108 GLY A O 1
ATOM 901 N N . SER A 1 109 ? -16.909 8.151 17.145 1.00 80.94 109 SER A N 1
ATOM 902 C CA . SER A 1 109 ? -15.446 8.076 17.225 1.00 80.94 109 SER A CA 1
ATOM 903 C C . SER A 1 109 ? -14.796 9.354 16.705 1.00 80.94 109 SER A C 1
ATOM 905 O O . SER A 1 109 ? -15.302 10.018 15.804 1.00 80.94 109 SER A O 1
ATOM 907 N N . ARG A 1 110 ? -13.609 9.664 17.229 1.00 77.88 110 ARG A N 1
ATOM 908 C CA . ARG A 1 110 ? -12.700 10.648 16.635 1.00 77.88 110 ARG A CA 1
ATOM 909 C C . ARG A 1 110 ? -11.576 9.906 15.933 1.00 77.88 110 ARG A C 1
ATOM 911 O O . ARG A 1 110 ? -11.026 8.955 16.485 1.00 77.88 110 ARG A O 1
ATOM 918 N N . LEU A 1 111 ? -11.234 10.346 14.729 1.00 73.06 111 LEU A N 1
ATOM 919 C CA . LEU A 1 111 ? -10.091 9.806 14.006 1.00 73.06 111 LEU A CA 1
ATOM 920 C C . LEU A 1 111 ? -8.807 10.375 14.610 1.00 73.06 111 LEU A C 1
ATOM 922 O O . LEU A 1 111 ? -8.640 11.591 14.702 1.00 73.06 111 LEU A O 1
ATOM 926 N N . ALA A 1 112 ? -7.916 9.485 15.035 1.00 66.81 112 ALA A N 1
ATOM 927 C CA . ALA A 1 112 ? -6.587 9.832 15.510 1.00 66.81 112 ALA A CA 1
ATOM 928 C C . ALA A 1 112 ? -5.561 9.412 14.455 1.00 66.81 112 ALA A C 1
ATOM 930 O O . ALA A 1 112 ? -5.629 8.299 13.932 1.00 66.81 112 ALA A O 1
ATOM 931 N N . ALA A 1 113 ? -4.620 10.304 14.143 1.00 65.38 113 ALA A N 1
ATOM 932 C CA . ALA A 1 113 ? -3.527 9.988 13.236 1.00 65.38 113 ALA A CA 1
ATOM 933 C C . ALA A 1 113 ? -2.613 8.928 13.869 1.00 65.38 113 ALA A C 1
ATOM 935 O O . ALA A 1 113 ? -2.156 9.095 15.002 1.00 65.38 113 ALA A O 1
ATOM 936 N N . ASN A 1 114 ? -2.333 7.860 13.123 1.00 63.44 114 ASN A N 1
ATOM 937 C CA . ASN A 1 114 ? -1.320 6.876 13.484 1.00 63.44 114 ASN A CA 1
ATOM 938 C C . ASN A 1 114 ? -0.006 7.240 12.794 1.00 63.44 114 ASN A C 1
ATOM 940 O O . ASN A 1 114 ? 0.016 7.487 11.592 1.00 63.44 114 ASN A O 1
ATOM 944 N N . TRP A 1 115 ? 1.089 7.244 13.551 1.00 64.56 115 TRP A N 1
ATOM 945 C CA . TRP A 1 115 ? 2.422 7.538 13.030 1.00 64.56 115 TRP A CA 1
ATOM 946 C C . TRP A 1 115 ? 3.223 6.245 12.925 1.00 64.56 115 TRP A C 1
ATOM 948 O O . TRP A 1 115 ? 3.394 5.541 13.921 1.00 64.56 115 TRP A O 1
ATOM 958 N N . LEU A 1 116 ? 3.733 5.941 11.732 1.00 66.38 116 LEU A N 1
ATOM 959 C CA . LEU A 1 116 ? 4.671 4.844 11.519 1.00 66.38 116 LEU A CA 1
ATOM 960 C C . LEU A 1 116 ? 6.078 5.426 11.404 1.00 66.38 116 LEU A C 1
ATOM 962 O O . LEU A 1 116 ? 6.404 6.089 10.424 1.00 66.38 116 LEU A O 1
ATOM 966 N N . TRP A 1 117 ? 6.916 5.178 12.406 1.00 74.69 117 TRP A N 1
ATOM 967 C CA . TRP A 1 117 ? 8.326 5.542 12.336 1.00 74.69 117 TRP A CA 1
ATOM 968 C C . TRP A 1 117 ? 9.146 4.355 11.839 1.00 74.69 117 TRP A C 1
ATOM 970 O O . TRP A 1 117 ? 9.055 3.258 12.392 1.00 74.69 117 TRP A O 1
ATOM 980 N N . TYR A 1 118 ? 9.970 4.581 10.820 1.00 76.12 118 TYR A N 1
ATOM 981 C CA . TYR A 1 118 ? 10.930 3.601 10.334 1.00 76.12 118 TYR A CA 1
ATOM 982 C C . TYR A 1 118 ? 12.316 4.237 10.223 1.00 76.12 118 TYR A C 1
ATOM 984 O O . TYR A 1 118 ? 12.464 5.437 9.998 1.00 76.12 118 TYR A O 1
ATOM 992 N N . ARG A 1 119 ? 13.344 3.406 10.385 1.00 83.06 119 ARG A N 1
ATOM 993 C CA . ARG A 1 119 ? 14.737 3.774 10.143 1.00 83.06 119 ARG A CA 1
ATOM 994 C C . ARG A 1 119 ? 15.458 2.574 9.570 1.00 83.06 119 ARG A C 1
ATOM 996 O O . ARG A 1 119 ? 15.486 1.509 10.190 1.00 83.06 119 ARG A O 1
ATOM 1003 N N . HIS A 1 120 ? 16.056 2.744 8.401 1.00 85.38 120 HIS A N 1
ATOM 1004 C CA . HIS A 1 120 ? 16.823 1.675 7.786 1.00 85.38 120 HIS A CA 1
ATOM 1005 C C . HIS A 1 120 ? 18.273 1.699 8.294 1.00 85.38 120 HIS A C 1
ATOM 1007 O O . HIS A 1 120 ? 18.875 2.756 8.486 1.00 85.38 120 HIS A O 1
ATOM 1013 N N . ARG A 1 121 ? 18.874 0.520 8.517 1.00 90.62 121 ARG A N 1
ATOM 1014 C CA . ARG A 1 121 ? 20.258 0.421 9.024 1.00 90.62 121 ARG A CA 1
ATOM 1015 C C . ARG A 1 121 ? 21.284 0.985 8.033 1.00 90.62 121 ARG A C 1
ATOM 1017 O O . ARG A 1 121 ? 22.292 1.551 8.442 1.00 90.62 121 ARG A O 1
ATOM 1024 N N . ASN A 1 122 ? 21.034 0.813 6.734 1.00 92.00 122 ASN A N 1
ATOM 1025 C CA . ASN A 1 122 ? 21.856 1.375 5.661 1.00 92.00 122 ASN A CA 1
ATOM 1026 C C . ASN A 1 122 ? 21.449 2.838 5.376 1.00 92.00 122 ASN A C 1
ATOM 1028 O O . ASN A 1 122 ? 20.311 3.047 4.947 1.00 92.00 122 ASN A O 1
ATOM 1032 N N . PRO A 1 123 ? 22.363 3.819 5.527 1.00 90.12 123 PRO A N 1
ATOM 1033 C CA . PRO A 1 123 ? 22.061 5.245 5.377 1.00 90.12 123 PRO A CA 1
ATOM 1034 C C . PRO A 1 123 ? 21.702 5.664 3.945 1.00 90.12 123 PRO A C 1
ATOM 1036 O O . PRO A 1 123 ? 21.033 6.677 3.754 1.00 90.12 123 PRO A O 1
ATOM 1039 N N . VAL A 1 124 ? 22.132 4.914 2.926 1.00 88.50 124 VAL A N 1
ATOM 1040 C CA . VAL A 1 124 ? 21.762 5.185 1.528 1.00 88.50 124 VAL A CA 1
ATOM 1041 C C . VAL A 1 124 ? 20.307 4.797 1.291 1.00 88.50 124 VAL A C 1
ATOM 1043 O O . VAL A 1 124 ? 19.530 5.599 0.779 1.00 88.50 124 VAL A O 1
ATOM 1046 N N . LEU A 1 125 ? 19.924 3.594 1.725 1.00 83.38 125 LEU A N 1
ATOM 1047 C CA . LEU A 1 125 ? 18.542 3.121 1.634 1.00 83.38 125 LEU A CA 1
ATOM 1048 C C . LEU A 1 125 ? 17.600 3.976 2.487 1.00 83.38 125 LEU A C 1
ATOM 1050 O O . LEU A 1 125 ? 16.505 4.285 2.037 1.00 83.38 125 LEU A O 1
ATOM 1054 N N . ASP A 1 126 ? 18.047 4.436 3.655 1.00 87.25 126 ASP A N 1
ATOM 1055 C CA . ASP A 1 126 ? 17.285 5.351 4.512 1.00 87.25 126 ASP A CA 1
ATOM 1056 C C . ASP A 1 126 ? 16.956 6.675 3.796 1.00 87.25 126 ASP A C 1
ATOM 1058 O O . ASP A 1 126 ? 15.811 7.120 3.793 1.00 87.25 126 ASP A O 1
ATOM 1062 N N . ARG A 1 127 ? 17.926 7.259 3.074 1.00 84.44 127 ARG A N 1
ATOM 1063 C CA . ARG A 1 127 ? 17.702 8.464 2.254 1.00 84.44 127 ARG A CA 1
ATOM 1064 C C . ARG A 1 127 ? 16.769 8.219 1.074 1.00 84.44 127 ARG A C 1
ATOM 1066 O O . ARG A 1 127 ? 15.975 9.103 0.746 1.00 84.44 127 ARG A O 1
ATOM 1073 N N . ILE A 1 128 ? 16.878 7.059 0.424 1.00 81.56 128 ILE A N 1
ATOM 1074 C CA . ILE A 1 128 ? 15.983 6.678 -0.675 1.00 81.56 128 ILE A CA 1
ATOM 1075 C C . ILE A 1 128 ? 14.558 6.559 -0.139 1.00 81.56 128 ILE A C 1
ATOM 1077 O O . ILE A 1 128 ? 13.667 7.221 -0.662 1.00 81.56 128 ILE A O 1
ATOM 1081 N N . LEU A 1 129 ? 14.355 5.802 0.940 1.00 79.38 129 LEU A N 1
ATOM 1082 C CA . LEU A 1 129 ? 13.047 5.622 1.568 1.00 79.38 129 LEU A CA 1
ATOM 1083 C C . LEU A 1 129 ? 12.460 6.954 2.046 1.00 79.38 129 LEU A C 1
ATOM 1085 O O . LEU A 1 129 ? 11.327 7.261 1.697 1.00 79.38 129 LEU A O 1
ATOM 1089 N N . ALA A 1 130 ? 13.252 7.807 2.701 1.00 79.81 130 ALA A N 1
ATOM 1090 C CA . ALA A 1 130 ? 12.813 9.141 3.112 1.00 79.81 130 ALA A CA 1
ATOM 1091 C C . ALA A 1 130 ? 12.416 10.037 1.922 1.00 79.81 130 ALA A C 1
ATOM 1093 O O . ALA A 1 130 ? 11.547 10.903 2.038 1.00 79.81 130 ALA A O 1
ATOM 1094 N N . SER A 1 131 ? 13.051 9.854 0.762 1.00 73.62 131 SER A N 1
ATOM 1095 C CA . SER A 1 131 ? 12.695 10.575 -0.467 1.00 73.62 131 SER A CA 1
ATOM 1096 C C . SER A 1 131 ? 11.418 10.012 -1.098 1.00 73.62 131 SER A C 1
ATOM 1098 O O . SER A 1 131 ? 10.558 10.784 -1.525 1.00 73.62 131 SER A O 1
ATOM 1100 N N . VAL A 1 132 ? 11.266 8.684 -1.102 1.00 68.94 132 VAL A N 1
ATOM 1101 C CA . VAL A 1 132 ? 10.059 7.985 -1.561 1.00 68.94 132 VAL A CA 1
ATOM 1102 C C . VAL A 1 132 ? 8.865 8.339 -0.680 1.00 68.94 132 VAL A C 1
ATOM 1104 O O . VAL A 1 132 ? 7.826 8.687 -1.218 1.00 68.94 132 VAL A O 1
ATOM 1107 N N . GLU A 1 133 ? 8.998 8.358 0.644 1.00 66.94 133 GLU A N 1
ATOM 1108 C CA . GLU A 1 133 ? 7.933 8.755 1.574 1.00 66.94 133 GLU A CA 1
ATOM 1109 C C . GLU A 1 133 ? 7.470 10.197 1.329 1.00 66.94 133 GLU A C 1
ATOM 1111 O O . GLU A 1 133 ? 6.270 10.464 1.222 1.00 66.94 133 GLU A O 1
ATOM 1116 N N . LYS A 1 134 ? 8.413 11.137 1.158 1.00 67.38 134 LYS A N 1
ATOM 1117 C CA . LYS A 1 134 ? 8.093 12.536 0.825 1.00 67.38 134 LYS A CA 1
ATOM 1118 C C . LYS A 1 134 ? 7.304 12.659 -0.478 1.00 67.38 134 LYS A C 1
ATOM 1120 O O . LYS A 1 134 ? 6.467 13.560 -0.593 1.00 67.38 134 LYS A O 1
ATOM 1125 N N . LEU A 1 135 ? 7.586 11.788 -1.446 1.00 61.56 135 LEU A N 1
ATOM 1126 C CA . LEU A 1 135 ? 6.934 11.772 -2.749 1.00 61.56 135 LEU A CA 1
ATOM 1127 C C . LEU A 1 135 ? 5.579 11.048 -2.719 1.00 61.56 135 LEU A C 1
ATOM 1129 O O . LEU A 1 135 ? 4.607 11.572 -3.262 1.00 61.56 135 LEU A O 1
ATOM 1133 N N . ALA A 1 136 ? 5.524 9.887 -2.068 1.00 58.34 136 ALA A N 1
ATOM 1134 C CA . ALA A 1 136 ? 4.391 8.973 -2.049 1.00 58.34 136 ALA A CA 1
ATOM 1135 C C . ALA A 1 136 ? 3.311 9.380 -1.042 1.00 58.34 136 ALA A C 1
ATOM 1137 O O . ALA A 1 136 ? 2.146 9.136 -1.328 1.00 58.34 136 ALA A O 1
ATOM 1138 N N . ARG A 1 137 ? 3.670 10.010 0.097 1.00 58.88 137 ARG A N 1
ATOM 1139 C CA . ARG A 1 137 ? 2.762 10.383 1.209 1.00 58.88 137 ARG A CA 1
ATOM 1140 C C . ARG A 1 137 ? 1.551 9.446 1.300 1.00 58.88 137 ARG A C 1
ATOM 1142 O O . ARG A 1 137 ? 0.420 9.848 1.011 1.00 58.88 137 ARG A O 1
ATOM 1149 N N . LEU A 1 138 ? 1.846 8.195 1.653 1.00 53.12 138 LEU A N 1
ATOM 1150 C CA . LEU A 1 138 ? 0.908 7.068 1.691 1.00 53.12 138 LEU A CA 1
ATOM 1151 C C . LEU A 1 138 ? -0.378 7.370 2.483 1.00 53.12 138 LEU A C 1
ATOM 1153 O O . LEU A 1 138 ? -1.424 6.820 2.155 1.00 53.12 138 LEU A O 1
ATOM 1157 N N . ASP A 1 139 ? -0.334 8.323 3.418 1.00 54.94 139 ASP A N 1
ATOM 1158 C CA . ASP A 1 139 ? -1.471 8.836 4.198 1.00 54.94 139 ASP A CA 1
ATOM 1159 C C . ASP A 1 139 ? -2.675 9.304 3.356 1.00 54.94 139 ASP A C 1
ATOM 1161 O O . ASP A 1 139 ? -3.784 9.426 3.869 1.00 54.94 139 ASP A O 1
ATOM 1165 N N . ARG A 1 140 ? -2.475 9.627 2.070 1.00 52.00 140 ARG A N 1
ATOM 1166 C CA . ARG A 1 140 ? -3.518 10.205 1.204 1.00 52.00 140 ARG A CA 1
ATOM 1167 C C . ARG A 1 140 ? -4.369 9.162 0.468 1.00 52.00 140 ARG A C 1
ATOM 1169 O O . ARG A 1 140 ? -5.361 9.539 -0.151 1.00 52.00 140 ARG A O 1
ATOM 1176 N N . HIS A 1 141 ? -3.993 7.885 0.501 1.00 51.62 141 HIS A N 1
ATOM 1177 C CA . HIS A 1 141 ? -4.691 6.840 -0.256 1.00 51.62 141 HIS A CA 1
ATOM 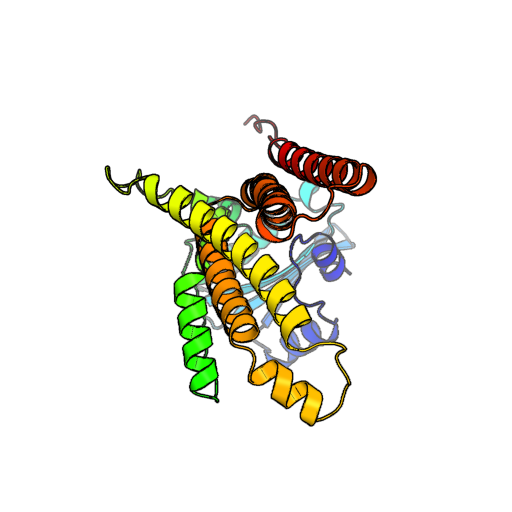1178 C C . HIS A 1 141 ? -5.907 6.241 0.464 1.00 51.62 141 HIS A C 1
ATOM 1180 O O . HIS A 1 141 ? -6.569 5.377 -0.104 1.00 51.62 141 HIS A O 1
ATOM 1186 N N . ASP A 1 142 ? -6.249 6.728 1.657 1.00 54.75 142 ASP A N 1
ATOM 1187 C CA . ASP A 1 142 ? -7.483 6.337 2.333 1.00 54.75 142 ASP A CA 1
ATOM 1188 C C . ASP A 1 142 ? -8.647 7.223 1.850 1.00 54.75 142 ASP A C 1
ATOM 1190 O O . ASP A 1 142 ? -8.784 8.391 2.238 1.00 54.75 142 ASP A O 1
ATOM 1194 N N . ALA A 1 143 ? -9.450 6.685 0.927 1.00 52.28 143 ALA A N 1
ATOM 1195 C CA . ALA A 1 143 ? -10.586 7.385 0.325 1.00 52.28 143 ALA A CA 1
ATOM 1196 C C . ALA A 1 143 ? -11.586 7.878 1.386 1.00 52.28 143 ALA A C 1
ATOM 1198 O O . ALA A 1 143 ? -12.192 8.940 1.211 1.00 52.28 143 ALA A O 1
ATOM 1199 N N . ASP A 1 144 ? -11.687 7.168 2.514 1.00 51.66 144 ASP A N 1
ATOM 1200 C CA . ASP A 1 144 ? -12.557 7.559 3.612 1.00 51.66 144 ASP A CA 1
ATOM 1201 C C . ASP A 1 144 ? -12.010 8.783 4.364 1.00 51.66 144 ASP A C 1
ATOM 1203 O O . ASP A 1 144 ? -12.771 9.700 4.669 1.00 51.66 144 ASP A O 1
ATOM 1207 N N . LEU A 1 145 ? -10.694 8.877 4.609 1.00 54.56 145 LEU A N 1
ATOM 1208 C CA . LEU A 1 145 ? -10.078 10.069 5.222 1.00 54.56 145 LEU A CA 1
ATOM 1209 C C . LEU A 1 145 ? -10.206 11.310 4.322 1.00 54.56 145 LEU A C 1
ATOM 1211 O O . LEU A 1 145 ? -10.424 12.419 4.822 1.00 54.56 145 LEU A O 1
ATOM 1215 N N . ALA A 1 146 ? -10.116 11.128 3.001 1.00 53.41 146 ALA A N 1
ATOM 1216 C CA . ALA A 1 146 ? -10.265 12.203 2.017 1.00 53.41 146 ALA A CA 1
ATOM 1217 C C . ALA A 1 146 ? -11.707 12.740 1.916 1.00 53.41 146 ALA A C 1
ATOM 1219 O O . ALA A 1 146 ? -11.903 13.920 1.622 1.00 53.41 146 ALA A O 1
ATOM 1220 N N . ALA A 1 147 ? -12.715 11.902 2.178 1.00 52.81 147 ALA A N 1
ATOM 1221 C CA . ALA A 1 147 ? -14.119 12.315 2.215 1.00 52.81 147 ALA A CA 1
ATOM 1222 C C . ALA A 1 147 ? -14.476 13.120 3.482 1.00 52.81 147 ALA A C 1
ATOM 1224 O O . ALA A 1 147 ? -15.428 13.899 3.472 1.00 52.81 147 ALA A O 1
ATOM 1225 N N . LEU A 1 148 ? -13.716 12.936 4.566 1.00 51.88 148 LEU A N 1
ATOM 1226 C CA . LEU A 1 148 ? -13.993 13.500 5.894 1.00 51.88 148 LEU A CA 1
ATOM 1227 C C . LEU A 1 148 ? -13.251 14.811 6.170 1.00 51.88 148 LEU A C 1
ATOM 1229 O O . LEU A 1 148 ? -13.752 15.658 6.905 1.00 51.88 148 LEU A O 1
ATOM 1233 N N . ASN A 1 149 ? -12.098 15.004 5.532 1.00 49.00 149 ASN A N 1
ATOM 1234 C CA . ASN A 1 149 ? -11.508 16.315 5.290 1.00 49.00 149 ASN A CA 1
ATOM 1235 C C . ASN A 1 149 ? -11.549 16.559 3.778 1.00 49.00 149 ASN A C 1
ATOM 1237 O O . ASN A 1 149 ? -10.527 16.339 3.115 1.00 49.00 149 ASN A O 1
ATOM 1241 N N . PRO A 1 150 ? -12.693 16.998 3.203 1.00 45.31 150 PRO A N 1
ATOM 1242 C CA . PRO A 1 150 ? -12.661 17.509 1.843 1.00 45.31 150 PRO A CA 1
ATOM 1243 C C . PRO A 1 150 ? -11.557 18.569 1.820 1.00 45.31 150 PRO A C 1
ATOM 1245 O O . PRO A 1 150 ? -11.514 19.399 2.738 1.00 45.31 150 PRO A O 1
ATOM 1248 N N . PRO A 1 151 ? -10.615 18.526 0.860 1.00 45.12 151 PRO A N 1
ATOM 1249 C CA . PRO A 1 151 ? -9.626 19.583 0.761 1.00 45.12 151 PRO A CA 1
ATOM 1250 C C . PRO A 1 151 ? -10.404 20.894 0.791 1.00 45.12 151 PRO A C 1
ATOM 1252 O O . PRO A 1 151 ? -11.360 21.050 0.024 1.00 45.12 151 PRO A O 1
ATOM 1255 N N . SER A 1 152 ? -10.046 21.793 1.717 1.00 42.38 152 SER A N 1
ATOM 1256 C CA . SER A 1 152 ? -10.516 23.172 1.662 1.00 42.38 152 SER A CA 1
ATOM 1257 C C . SER A 1 152 ? -10.429 23.586 0.204 1.00 42.38 152 SER A C 1
ATOM 1259 O O . SER A 1 152 ? -9.391 23.328 -0.422 1.00 42.38 152 SER A O 1
ATOM 1261 N N . ALA A 1 153 ? -11.561 24.062 -0.344 1.00 40.78 153 ALA A N 1
ATOM 1262 C CA . ALA A 1 153 ? -11.710 24.385 -1.760 1.00 40.78 153 ALA A CA 1
ATOM 1263 C C . ALA A 1 153 ? -10.373 24.931 -2.255 1.00 40.78 153 ALA A C 1
ATOM 1265 O O . ALA A 1 153 ? -9.858 25.841 -1.592 1.00 40.78 153 ALA A O 1
ATOM 1266 N N . PRO A 1 154 ? -9.752 24.293 -3.272 1.00 39.97 154 PRO A N 1
ATOM 1267 C CA . PRO A 1 154 ? -8.348 24.505 -3.584 1.00 39.97 154 PRO A CA 1
ATOM 1268 C C . PRO A 1 154 ? -8.095 25.998 -3.549 1.00 39.97 154 PRO A C 1
ATOM 1270 O O . PRO A 1 154 ? -8.806 26.729 -4.241 1.00 39.97 154 PRO A O 1
ATOM 1273 N N . ALA A 1 155 ? -7.168 26.437 -2.684 1.00 36.22 155 ALA A N 1
ATOM 1274 C CA . ALA A 1 155 ? -6.838 27.850 -2.559 1.00 36.22 155 ALA A CA 1
ATOM 1275 C C . ALA A 1 155 ? -6.756 28.422 -3.981 1.00 36.22 155 ALA A C 1
ATOM 1277 O O . ALA A 1 155 ? -6.075 27.799 -4.814 1.00 36.22 155 ALA A O 1
ATOM 1278 N N . PRO A 1 156 ? -7.516 29.488 -4.302 1.00 38.06 156 PRO A N 1
ATOM 1279 C CA . PRO A 1 156 ? -7.619 29.972 -5.667 1.00 38.06 156 PRO A CA 1
ATOM 1280 C C . PRO A 1 156 ? -6.201 30.272 -6.151 1.00 38.06 156 PRO A C 1
ATOM 1282 O O . PRO A 1 156 ? -5.561 31.197 -5.663 1.00 38.06 156 PRO A O 1
ATOM 1285 N N . GLY A 1 157 ? -5.677 29.416 -7.036 1.00 44.97 157 GLY A N 1
ATOM 1286 C CA . GLY A 1 157 ? -4.321 29.558 -7.565 1.00 44.97 157 GLY A CA 1
ATOM 1287 C C . GLY A 1 157 ? -3.318 28.418 -7.360 1.00 44.97 157 GLY A C 1
ATOM 1288 O O . GLY A 1 157 ? -2.156 28.649 -7.670 1.00 44.97 157 GLY A O 1
ATOM 1289 N N . THR A 1 158 ? -3.671 27.188 -6.948 1.00 44.94 158 THR A N 1
ATOM 1290 C CA . THR A 1 158 ? -2.798 26.053 -7.348 1.00 44.94 158 THR A CA 1
ATOM 1291 C C . THR A 1 158 ? -3.117 25.708 -8.798 1.00 44.94 158 THR A C 1
ATOM 1293 O O . THR A 1 158 ? -4.211 25.216 -9.088 1.00 44.94 158 THR A O 1
ATOM 1296 N N . PRO A 1 159 ? -2.235 26.023 -9.760 1.00 46.62 159 PRO A N 1
ATOM 1297 C CA . PRO A 1 159 ? -2.633 25.930 -11.140 1.00 46.62 159 PRO A CA 1
ATOM 1298 C C . PRO A 1 159 ? -2.749 24.447 -11.497 1.00 46.62 159 PRO A C 1
ATOM 1300 O O . PRO A 1 159 ? -1.821 23.648 -11.332 1.00 46.62 159 PRO A O 1
ATOM 1303 N N . ARG A 1 160 ? -3.905 24.095 -12.064 1.00 54.78 160 ARG A N 1
ATOM 1304 C CA . ARG A 1 160 ? -4.183 22.829 -12.763 1.00 54.78 160 ARG A CA 1
ATOM 1305 C C . ARG A 1 160 ? -3.129 22.527 -13.857 1.00 54.78 160 ARG A C 1
ATOM 1307 O O . ARG A 1 160 ? -3.112 21.435 -14.413 1.00 54.78 160 ARG A O 1
ATOM 1314 N N . SER A 1 161 ? -2.204 23.464 -14.107 1.00 58.53 161 SER A N 1
ATOM 1315 C CA . SER A 1 161 ? -1.075 23.374 -15.024 1.00 58.53 161 SER A CA 1
ATOM 1316 C C . SER A 1 161 ? 0.056 22.416 -14.609 1.00 58.53 161 SER A C 1
ATOM 1318 O O . SER A 1 161 ? 0.816 21.963 -15.454 1.00 58.53 161 SER A O 1
ATOM 1320 N N . SER A 1 162 ? 0.197 22.051 -13.330 1.00 66.75 162 SER A N 1
ATOM 1321 C CA . SER A 1 162 ? 1.301 21.157 -12.926 1.00 66.75 162 SER A CA 1
ATOM 1322 C C . SER A 1 162 ? 1.116 19.702 -13.386 1.00 66.75 162 SER A C 1
ATOM 1324 O O . SER A 1 162 ? 2.107 18.985 -13.513 1.00 66.75 162 SER A O 1
ATOM 1326 N N . LEU A 1 163 ? -0.123 19.240 -13.590 1.00 78.19 163 LEU A N 1
ATOM 1327 C CA . LEU A 1 163 ? -0.382 17.828 -13.891 1.00 78.19 163 LEU A CA 1
ATOM 1328 C C . LEU A 1 163 ? -0.047 17.484 -15.345 1.00 78.19 163 LEU A C 1
ATOM 1330 O O . LEU A 1 163 ? 0.554 16.445 -15.593 1.00 78.19 163 LEU A O 1
ATOM 1334 N N . TRP A 1 164 ? -0.372 18.366 -16.295 1.00 82.69 164 TRP A N 1
ATOM 1335 C CA . TRP A 1 164 ? -0.010 18.145 -17.698 1.00 82.69 164 TRP A CA 1
ATOM 1336 C C . TRP A 1 164 ? 1.507 18.162 -17.898 1.00 82.69 164 TRP A C 1
ATOM 1338 O O . TRP A 1 164 ? 2.005 17.384 -18.699 1.00 82.69 164 TRP A O 1
ATOM 1348 N N . LEU A 1 165 ? 2.250 18.963 -17.120 1.00 85.81 165 LEU A N 1
ATOM 1349 C CA . LEU A 1 165 ? 3.715 18.924 -17.112 1.00 85.81 165 LEU A CA 1
ATOM 1350 C C . LEU A 1 165 ? 4.235 17.552 -16.674 1.00 85.81 165 LEU A C 1
ATOM 1352 O O . LEU A 1 165 ? 5.123 17.014 -17.318 1.00 85.81 165 LEU A O 1
ATOM 1356 N N . ALA A 1 166 ? 3.661 16.957 -15.624 1.00 86.00 166 ALA A N 1
ATOM 1357 C CA . ALA A 1 166 ? 4.046 15.615 -15.189 1.00 86.00 166 ALA A CA 1
ATOM 1358 C C . ALA A 1 166 ? 3.736 14.552 -16.258 1.00 86.00 166 ALA A C 1
ATOM 1360 O O . ALA A 1 166 ? 4.565 13.6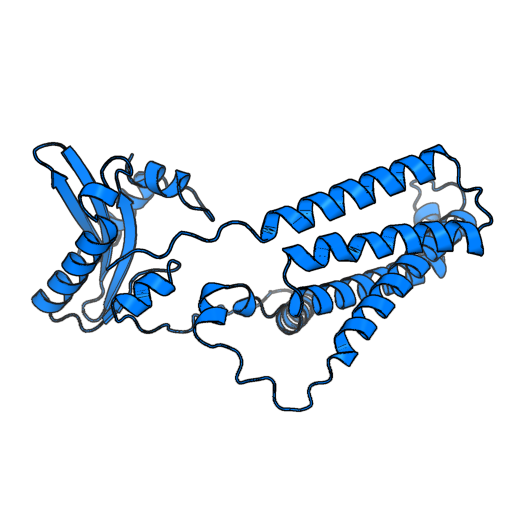81 -16.501 1.00 86.00 166 ALA A O 1
ATOM 1361 N N . TRP A 1 167 ? 2.592 14.657 -16.939 1.00 89.25 167 TRP A N 1
ATOM 1362 C CA . TRP A 1 167 ? 2.241 13.777 -18.059 1.00 89.25 167 TRP A CA 1
ATOM 1363 C C . TRP A 1 167 ? 3.162 13.946 -19.268 1.00 89.25 167 TRP A C 1
ATOM 1365 O O . TRP A 1 167 ? 3.608 12.948 -19.825 1.00 89.25 167 TRP A O 1
ATOM 1375 N N . LEU A 1 168 ? 3.500 15.180 -19.652 1.00 89.88 168 LEU A N 1
ATOM 1376 C CA . LEU A 1 168 ? 4.467 15.426 -20.723 1.00 89.88 168 LEU A CA 1
ATOM 1377 C C . LEU A 1 168 ? 5.855 14.904 -20.358 1.00 89.88 168 LEU A C 1
ATOM 1379 O O . LEU A 1 168 ? 6.506 14.285 -21.195 1.00 89.88 168 LEU A O 1
ATOM 1383 N N . THR A 1 169 ? 6.293 15.112 -19.113 1.00 90.44 169 THR A N 1
ATOM 1384 C CA . THR A 1 169 ? 7.553 14.555 -18.617 1.00 90.44 169 THR A CA 1
ATOM 1385 C C . THR A 1 169 ? 7.529 13.036 -18.671 1.00 90.44 169 THR A C 1
ATOM 1387 O O . THR A 1 169 ? 8.498 12.454 -19.141 1.00 90.44 169 THR A O 1
ATOM 1390 N N . LEU A 1 170 ? 6.436 12.393 -18.247 1.00 91.69 170 LEU A N 1
ATOM 1391 C CA . LEU A 1 170 ? 6.291 10.940 -18.314 1.00 91.69 170 LEU A CA 1
ATOM 1392 C C . LEU A 1 170 ? 6.413 10.449 -19.759 1.00 91.69 170 LEU A C 1
ATOM 1394 O O . LEU A 1 170 ? 7.303 9.662 -20.055 1.00 91.69 170 LEU A O 1
ATOM 1398 N N . VAL A 1 171 ? 5.570 10.956 -20.663 1.00 91.69 171 VAL A N 1
ATOM 1399 C CA . VAL A 1 171 ? 5.559 10.540 -22.074 1.00 91.69 171 VAL A CA 1
ATOM 1400 C C . VAL A 1 171 ? 6.925 10.777 -22.724 1.00 91.69 171 VAL A C 1
ATOM 1402 O O . VAL A 1 171 ? 7.459 9.882 -23.373 1.00 91.69 171 VAL A O 1
ATOM 1405 N N . GLY A 1 172 ? 7.535 11.944 -22.499 1.00 92.75 172 GLY A N 1
ATOM 1406 C CA . GLY A 1 172 ? 8.863 12.262 -23.020 1.00 92.75 172 GLY A CA 1
ATOM 1407 C C . GLY A 1 172 ? 9.963 11.353 -22.464 1.00 92.75 172 GLY A C 1
ATOM 1408 O O . GLY A 1 172 ? 10.817 10.898 -23.224 1.00 92.75 172 GLY A O 1
ATOM 1409 N N . CYS A 1 173 ? 9.933 11.049 -21.163 1.00 94.31 173 CYS A N 1
ATOM 1410 C CA . CYS A 1 173 ? 10.888 10.135 -20.533 1.00 94.31 173 CYS A CA 1
ATOM 1411 C C . CYS A 1 173 ? 10.738 8.707 -21.056 1.00 94.31 173 CYS A C 1
ATOM 1413 O O . CYS A 1 173 ? 11.748 8.077 -21.333 1.00 94.31 173 CYS A O 1
ATOM 1415 N N . GLU A 1 174 ? 9.514 8.218 -21.242 1.00 93.94 174 GLU A N 1
ATOM 1416 C CA . GLU A 1 174 ? 9.241 6.879 -21.781 1.00 93.94 174 GLU A CA 1
ATOM 1417 C C . GLU A 1 174 ? 9.706 6.753 -23.237 1.00 93.94 174 GLU A C 1
ATOM 1419 O O . GLU A 1 174 ? 10.415 5.810 -23.598 1.00 93.94 174 GLU A O 1
ATOM 1424 N N . MET A 1 175 ? 9.400 7.757 -24.066 1.00 93.00 175 MET A N 1
ATOM 1425 C CA . MET A 1 175 ? 9.873 7.820 -25.451 1.00 93.00 175 MET A CA 1
ATOM 1426 C C . MET A 1 175 ? 11.404 7.844 -25.523 1.00 93.00 175 MET A C 1
ATOM 1428 O O . MET A 1 175 ? 11.994 7.096 -26.306 1.00 93.00 175 MET A O 1
ATOM 1432 N N . LEU A 1 176 ? 12.054 8.677 -24.703 1.00 93.94 176 LEU A N 1
ATOM 1433 C CA . LEU A 1 176 ? 13.511 8.790 -24.673 1.00 93.94 176 LEU A CA 1
ATOM 1434 C C . LEU A 1 176 ? 14.169 7.532 -24.096 1.00 93.94 176 LEU A C 1
ATOM 1436 O O . LEU A 1 176 ? 15.187 7.099 -24.627 1.00 93.94 176 LEU A O 1
ATOM 1440 N N . CYS A 1 177 ? 13.583 6.922 -23.065 1.00 93.88 177 CYS A N 1
ATOM 1441 C CA . CYS A 1 177 ? 14.052 5.672 -22.472 1.00 93.88 177 CYS A CA 1
ATOM 1442 C C . CYS A 1 177 ? 14.052 4.550 -23.511 1.00 93.88 177 CYS A C 1
ATOM 1444 O O . CYS A 1 177 ? 15.073 3.892 -23.711 1.00 93.88 177 CYS A O 1
ATOM 1446 N N . GLN A 1 178 ? 12.950 4.384 -24.248 1.00 91.12 178 GLN A N 1
ATOM 1447 C CA . GLN A 1 178 ? 12.857 3.357 -25.281 1.00 91.12 178 GLN A CA 1
ATOM 1448 C C . GLN A 1 178 ? 13.886 3.570 -26.402 1.00 91.12 178 GLN A C 1
ATOM 1450 O O . GLN A 1 178 ? 14.564 2.629 -26.819 1.00 91.12 178 GLN A O 1
ATOM 1455 N N . VAL A 1 179 ? 14.032 4.807 -26.879 1.00 91.44 179 VAL A N 1
ATOM 1456 C CA . VAL A 1 179 ? 15.022 5.157 -27.905 1.00 91.44 179 VAL A CA 1
ATOM 1457 C C . VAL A 1 179 ? 16.445 4.910 -27.392 1.00 91.44 179 VAL A C 1
ATOM 1459 O O . VAL A 1 179 ? 17.247 4.283 -28.084 1.00 91.44 179 VAL A O 1
ATOM 1462 N N . ALA A 1 180 ? 16.748 5.336 -26.165 1.00 92.75 180 ALA A N 1
ATOM 1463 C CA . ALA A 1 180 ? 18.048 5.144 -25.534 1.00 92.75 180 ALA A CA 1
ATOM 1464 C C . ALA A 1 180 ? 18.384 3.657 -25.354 1.00 92.75 180 ALA A C 1
ATOM 1466 O O . ALA A 1 180 ? 19.500 3.254 -25.666 1.00 92.75 180 ALA A O 1
ATOM 1467 N N . LEU A 1 181 ? 17.423 2.818 -24.953 1.00 90.38 181 LEU A N 1
ATOM 1468 C CA . LEU A 1 181 ? 17.614 1.366 -24.871 1.00 90.38 181 LEU A CA 1
ATOM 1469 C C . LEU A 1 181 ? 17.945 0.750 -26.236 1.00 90.38 181 LEU A C 1
ATOM 1471 O O . LEU A 1 181 ? 18.847 -0.082 -26.335 1.00 90.38 181 LEU A O 1
ATOM 1475 N N . LYS A 1 182 ? 17.277 1.190 -27.307 1.00 88.81 182 LYS A N 1
ATOM 1476 C CA . LYS A 1 182 ? 17.563 0.705 -28.665 1.00 88.81 182 LYS A CA 1
ATOM 1477 C C . LYS A 1 182 ? 18.948 1.132 -29.159 1.00 88.81 182 LYS A C 1
ATOM 1479 O O . LYS A 1 182 ? 19.667 0.319 -29.741 1.00 88.81 182 LYS A O 1
ATOM 1484 N N . PHE A 1 183 ? 19.358 2.375 -28.901 1.00 89.12 183 PHE A N 1
ATOM 1485 C CA . PHE A 1 183 ? 20.715 2.833 -29.219 1.00 89.12 183 PHE A CA 1
ATOM 1486 C C . PHE A 1 183 ? 21.781 2.157 -28.358 1.00 89.12 183 PHE A C 1
ATOM 1488 O O . PHE A 1 183 ? 22.845 1.823 -28.877 1.00 89.12 183 PHE A O 1
ATOM 1495 N N . ALA A 1 184 ? 21.492 1.891 -27.082 1.00 88.06 184 ALA A N 1
ATOM 1496 C CA . ALA A 1 184 ? 22.371 1.120 -26.213 1.00 88.06 184 ALA A CA 1
ATOM 1497 C C . ALA A 1 184 ? 22.592 -0.287 -26.783 1.00 88.06 184 ALA A C 1
ATOM 1499 O O . ALA A 1 184 ? 23.740 -0.693 -26.935 1.00 88.06 184 ALA A O 1
ATOM 1500 N N . GLY A 1 185 ? 21.526 -0.975 -27.209 1.00 85.62 185 GLY A N 1
ATOM 1501 C CA . GLY A 1 185 ? 21.629 -2.282 -27.865 1.00 85.62 185 GLY A CA 1
ATOM 1502 C C . GLY A 1 185 ? 22.496 -2.254 -29.129 1.00 85.62 185 GLY A C 1
ATOM 1503 O O . GLY A 1 185 ? 23.396 -3.075 -29.279 1.00 85.62 185 GLY A O 1
ATOM 1504 N N . ARG A 1 186 ? 22.302 -1.258 -30.006 1.00 84.44 186 ARG A N 1
ATOM 1505 C CA . ARG A 1 186 ? 23.127 -1.091 -31.220 1.00 84.44 186 ARG A CA 1
ATOM 1506 C C . ARG A 1 186 ? 24.597 -0.794 -30.912 1.00 84.44 186 ARG A C 1
ATOM 1508 O O . ARG A 1 186 ? 25.469 -1.283 -31.619 1.00 84.44 186 ARG A O 1
ATOM 1515 N N . ALA A 1 187 ? 24.870 0.004 -29.880 1.00 82.31 187 ALA A N 1
ATOM 1516 C CA . ALA A 1 187 ? 26.228 0.378 -29.487 1.00 82.31 187 ALA A CA 1
ATOM 1517 C C . ALA A 1 187 ? 26.979 -0.765 -28.784 1.00 82.31 187 ALA A C 1
ATOM 1519 O O . ALA A 1 187 ? 28.197 -0.870 -28.906 1.00 82.31 187 ALA A O 1
ATOM 1520 N N . THR A 1 188 ? 26.267 -1.612 -28.039 1.00 82.00 188 THR A N 1
ATOM 1521 C CA . THR A 1 188 ? 26.862 -2.744 -27.319 1.00 82.00 188 THR A CA 1
ATOM 1522 C C . THR A 1 188 ? 27.040 -3.976 -28.218 1.00 82.00 188 THR A C 1
ATOM 1524 O O . THR A 1 188 ? 27.989 -4.731 -27.997 1.00 82.00 188 THR A O 1
ATOM 1527 N N . GLY A 1 189 ? 26.221 -4.133 -29.266 1.00 76.38 189 GLY A N 1
ATOM 1528 C CA . GLY A 1 189 ? 26.248 -5.289 -30.173 1.00 76.38 189 GLY A CA 1
ATOM 1529 C C . GLY A 1 189 ? 25.558 -6.517 -29.569 1.00 76.38 189 GLY A C 1
ATOM 1530 O O . GLY A 1 189 ? 24.770 -6.380 -28.633 1.00 76.38 189 GLY A O 1
ATOM 1531 N N . GLU A 1 190 ? 25.845 -7.719 -30.085 1.00 78.44 190 GLU A N 1
ATOM 1532 C CA . GLU A 1 190 ? 25.380 -8.962 -29.452 1.00 78.44 190 GLU A CA 1
ATOM 1533 C C . GLU A 1 190 ? 25.887 -9.022 -28.007 1.00 78.44 190 GLU A C 1
ATOM 1535 O O . GLU A 1 190 ? 27.082 -8.870 -27.723 1.00 78.44 190 GLU A O 1
ATOM 1540 N N . PHE A 1 191 ? 24.942 -9.145 -27.076 1.00 74.88 191 PHE A N 1
ATOM 1541 C CA . PHE A 1 191 ? 25.259 -9.160 -25.662 1.00 74.88 191 PHE A CA 1
ATOM 1542 C C . PHE A 1 191 ? 25.677 -10.565 -25.247 1.00 74.88 191 PHE A C 1
ATOM 1544 O O . PHE A 1 191 ? 24.842 -11.453 -25.082 1.00 74.88 191 PHE A O 1
ATOM 1551 N N . ASP A 1 192 ? 26.971 -10.734 -25.012 1.00 80.50 192 ASP A N 1
ATOM 1552 C CA . ASP A 1 192 ? 27.497 -11.929 -24.371 1.00 80.50 192 ASP A CA 1
ATOM 1553 C C . ASP A 1 192 ? 27.462 -11.750 -22.850 1.00 80.50 192 ASP A C 1
ATOM 1555 O O . ASP A 1 192 ? 27.885 -10.708 -22.340 1.00 80.50 192 ASP A O 1
ATOM 1559 N N . PHE A 1 193 ? 27.067 -12.790 -22.106 1.00 81.62 193 PHE A N 1
ATOM 1560 C CA . PHE A 1 193 ? 27.132 -12.847 -20.632 1.00 81.62 193 PHE A CA 1
ATOM 1561 C C . PHE A 1 193 ? 28.579 -12.940 -20.095 1.00 81.62 193 PHE A C 1
ATOM 1563 O O . PHE A 1 193 ? 28.879 -13.666 -19.149 1.00 81.62 193 PHE A O 1
ATOM 1570 N N . SER A 1 194 ? 29.506 -12.208 -20.709 1.00 85.94 194 SER A N 1
ATOM 1571 C CA . SER A 1 194 ? 30.900 -12.082 -20.305 1.00 85.94 194 SER A CA 1
ATOM 1572 C C . SER A 1 194 ? 31.122 -10.777 -19.544 1.00 85.94 194 SER A C 1
ATOM 1574 O O . SER A 1 194 ? 30.428 -9.780 -19.757 1.00 85.94 194 SER A O 1
ATOM 1576 N N . LEU A 1 195 ? 32.149 -10.739 -18.692 1.00 85.81 195 LEU A N 1
ATOM 1577 C CA . LEU A 1 195 ? 32.529 -9.519 -17.972 1.00 85.81 195 LEU A CA 1
ATOM 1578 C C . LEU A 1 195 ? 32.847 -8.356 -18.938 1.00 85.81 195 LEU A C 1
ATOM 1580 O O . LEU A 1 195 ? 32.556 -7.201 -18.640 1.00 85.81 195 LEU A O 1
ATOM 1584 N N . ALA A 1 196 ? 33.374 -8.670 -20.127 1.00 83.56 196 ALA A N 1
ATOM 1585 C CA . ALA A 1 196 ? 33.609 -7.707 -21.200 1.00 83.56 196 ALA A CA 1
ATOM 1586 C C . ALA A 1 196 ? 32.305 -7.185 -21.835 1.00 83.56 196 ALA A C 1
ATOM 1588 O O . ALA A 1 196 ? 32.232 -6.013 -22.200 1.00 83.56 196 ALA A O 1
ATOM 1589 N N . GLY A 1 197 ? 31.266 -8.020 -21.949 1.00 81.62 197 GLY A N 1
ATOM 1590 C CA . GLY A 1 197 ? 29.921 -7.604 -22.362 1.00 81.62 197 GLY A CA 1
ATOM 1591 C C . GLY A 1 197 ? 29.294 -6.625 -21.367 1.00 81.62 197 GLY A C 1
ATOM 1592 O O . GLY A 1 197 ? 28.820 -5.559 -21.761 1.00 81.62 197 GLY A O 1
ATOM 1593 N N . PHE A 1 198 ? 29.404 -6.915 -20.066 1.00 85.94 198 PHE A N 1
ATOM 1594 C CA . PHE A 1 198 ? 28.972 -5.996 -19.007 1.00 85.94 198 PHE A CA 1
ATOM 1595 C C . PHE A 1 198 ? 29.751 -4.677 -19.013 1.00 85.94 198 PHE A C 1
ATOM 1597 O O . PHE A 1 198 ? 29.143 -3.613 -18.908 1.00 85.94 198 PHE A O 1
ATOM 1604 N N . ALA A 1 199 ? 31.077 -4.724 -19.177 1.00 85.81 199 ALA A N 1
ATOM 1605 C CA . ALA A 1 199 ? 31.901 -3.521 -19.263 1.00 85.81 199 ALA A CA 1
ATOM 1606 C C . ALA A 1 199 ? 31.487 -2.636 -20.452 1.00 85.81 199 ALA A C 1
ATOM 1608 O O . ALA A 1 199 ? 31.273 -1.439 -20.273 1.00 85.81 199 ALA A O 1
ATOM 1609 N N . ARG A 1 200 ? 31.276 -3.226 -21.639 1.00 83.38 200 ARG A N 1
ATOM 1610 C CA . ARG A 1 200 ? 30.788 -2.507 -22.830 1.00 83.38 200 ARG A CA 1
ATOM 1611 C C . ARG A 1 200 ? 29.412 -1.878 -22.614 1.00 83.38 200 ARG A C 1
ATOM 1613 O O . ARG A 1 200 ? 29.204 -0.733 -23.010 1.00 83.38 200 ARG A O 1
ATOM 1620 N N . ALA A 1 201 ? 28.489 -2.595 -21.973 1.00 84.94 201 ALA A N 1
ATOM 1621 C CA . ALA A 1 201 ? 27.168 -2.065 -21.647 1.00 84.94 201 ALA A CA 1
ATOM 1622 C C . ALA A 1 201 ? 27.267 -0.871 -20.680 1.00 84.94 201 ALA A C 1
ATOM 1624 O O . ALA A 1 201 ? 26.690 0.181 -20.944 1.00 84.94 201 ALA A O 1
ATOM 1625 N N . LEU A 1 202 ? 28.060 -0.994 -19.610 1.00 89.12 202 LEU A N 1
ATOM 1626 C CA . LEU A 1 202 ? 28.275 0.068 -18.618 1.00 89.12 202 LEU A CA 1
ATOM 1627 C C . LEU A 1 202 ? 29.023 1.285 -19.179 1.00 89.12 202 LEU A C 1
ATOM 1629 O O . LEU A 1 202 ? 28.824 2.397 -18.692 1.00 89.12 202 LEU A O 1
ATOM 1633 N N . SER A 1 203 ? 29.869 1.103 -20.194 1.00 88.06 203 SER A N 1
ATOM 1634 C CA . SER A 1 203 ? 30.528 2.206 -20.904 1.00 88.06 203 SER A CA 1
ATOM 1635 C C . SER A 1 203 ? 29.614 2.918 -21.907 1.00 88.06 203 SER A C 1
ATOM 1637 O O . SER A 1 203 ? 29.972 3.989 -22.393 1.00 88.06 203 SER A O 1
ATOM 1639 N N . SER A 1 204 ? 28.441 2.359 -22.227 1.00 88.44 204 SER A N 1
ATOM 1640 C CA . SER A 1 204 ? 27.502 2.973 -23.165 1.00 88.44 204 SER A CA 1
ATOM 1641 C C . SER A 1 204 ? 26.790 4.170 -22.518 1.00 88.44 204 SER A C 1
ATOM 1643 O O . SER A 1 204 ? 26.045 3.986 -21.549 1.00 88.44 204 SER A O 1
ATOM 1645 N N . PRO A 1 205 ? 26.937 5.401 -23.048 1.00 91.94 205 PRO A N 1
ATOM 1646 C CA . PRO A 1 205 ? 26.237 6.566 -22.504 1.00 91.94 205 PRO A CA 1
ATOM 1647 C C . PRO A 1 205 ? 24.713 6.421 -22.619 1.00 91.94 205 PRO A C 1
ATOM 1649 O O . PRO A 1 205 ? 23.980 6.885 -21.748 1.00 91.94 205 PRO A O 1
ATOM 1652 N N . TRP A 1 206 ? 24.236 5.703 -23.641 1.00 92.25 206 TRP A N 1
ATOM 1653 C CA . TRP A 1 206 ? 22.816 5.447 -23.874 1.00 92.25 206 TRP A CA 1
ATOM 1654 C C . TRP A 1 206 ? 22.174 4.582 -22.784 1.00 92.25 206 TRP A C 1
ATOM 1656 O O . TRP A 1 206 ? 21.009 4.797 -22.453 1.00 92.25 206 TRP A O 1
ATOM 1666 N N . LEU A 1 207 ? 22.929 3.659 -22.171 1.00 91.00 207 LEU A N 1
ATOM 1667 C CA . LEU A 1 207 ? 22.436 2.878 -21.033 1.00 91.00 207 LEU A CA 1
ATOM 1668 C C . LEU A 1 207 ? 22.143 3.792 -19.836 1.00 91.00 207 LEU A C 1
ATOM 1670 O O . LEU A 1 207 ? 21.084 3.696 -19.219 1.00 91.00 207 LEU A O 1
ATOM 1674 N N . TRP A 1 208 ? 23.048 4.724 -19.536 1.00 92.06 208 TRP A N 1
ATOM 1675 C CA . TRP A 1 208 ? 22.858 5.682 -18.447 1.00 92.06 208 TRP A CA 1
ATOM 1676 C C . TRP A 1 208 ? 21.728 6.671 -18.729 1.00 92.06 208 TRP A C 1
ATOM 1678 O O . TRP A 1 208 ? 20.973 7.007 -17.816 1.00 92.06 208 TRP A O 1
ATOM 1688 N N . THR A 1 209 ? 21.548 7.088 -19.986 1.00 93.38 209 THR A N 1
ATOM 1689 C CA . THR A 1 209 ? 20.378 7.875 -20.397 1.00 93.38 209 THR A CA 1
ATOM 1690 C C . THR A 1 209 ? 19.076 7.106 -20.167 1.00 93.38 209 THR A C 1
ATOM 1692 O O . THR A 1 209 ? 18.136 7.677 -19.612 1.00 93.38 209 THR A O 1
ATOM 1695 N N . ALA A 1 210 ? 19.017 5.818 -20.523 1.00 92.62 210 ALA A N 1
ATOM 1696 C CA . ALA A 1 210 ? 17.850 4.972 -20.267 1.00 92.62 210 ALA A CA 1
ATOM 1697 C C . ALA A 1 210 ? 17.556 4.847 -18.764 1.00 92.62 210 ALA A C 1
ATOM 1699 O O . ALA A 1 210 ? 16.428 5.064 -18.334 1.00 92.62 210 ALA A O 1
ATOM 1700 N N . ILE A 1 211 ? 18.579 4.601 -17.939 1.00 93.00 211 ILE A N 1
ATOM 1701 C CA . ILE A 1 211 ? 18.423 4.531 -16.477 1.00 93.00 211 ILE A CA 1
ATOM 1702 C C . ILE A 1 211 ? 17.915 5.867 -15.913 1.00 93.00 211 ILE A C 1
ATOM 1704 O O . ILE A 1 211 ? 16.965 5.892 -15.131 1.00 93.00 211 ILE A O 1
ATOM 1708 N N . GLY A 1 212 ? 18.517 6.990 -16.314 1.00 94.25 212 GLY A N 1
ATOM 1709 C CA . GLY A 1 212 ? 18.131 8.316 -15.824 1.00 94.25 212 GLY A CA 1
ATOM 1710 C C . GLY A 1 212 ? 16.702 8.703 -16.213 1.00 94.25 212 GLY A C 1
ATOM 1711 O O . GLY A 1 212 ? 15.946 9.215 -15.386 1.00 94.25 212 GLY A O 1
ATOM 1712 N N . THR A 1 213 ? 16.308 8.416 -17.453 1.00 94.56 213 THR A N 1
ATOM 1713 C CA . THR A 1 213 ? 14.948 8.682 -17.949 1.00 94.56 213 THR A CA 1
ATOM 1714 C C . THR A 1 213 ? 13.917 7.745 -17.341 1.00 94.56 213 THR A C 1
ATOM 1716 O O . THR A 1 213 ? 12.836 8.211 -17.002 1.00 94.56 213 THR A O 1
ATOM 1719 N N . TYR A 1 214 ? 14.262 6.482 -17.086 1.00 92.44 214 TYR A N 1
ATOM 1720 C CA . TYR A 1 214 ? 13.414 5.555 -16.339 1.00 92.44 214 TYR A CA 1
ATOM 1721 C C . TYR A 1 214 ? 13.136 6.059 -14.916 1.00 92.44 214 TYR A C 1
ATOM 1723 O O . TYR A 1 214 ? 11.984 6.132 -14.492 1.00 92.44 214 TYR A O 1
ATOM 1731 N N . VAL A 1 215 ? 14.175 6.489 -14.189 1.00 90.88 215 VAL A N 1
ATOM 1732 C CA . VAL A 1 215 ? 14.010 7.074 -12.846 1.00 90.88 215 VAL A CA 1
ATOM 1733 C C . VAL A 1 215 ? 13.153 8.342 -12.905 1.00 90.88 215 VAL A C 1
ATOM 1735 O O . VAL A 1 215 ? 12.247 8.508 -12.092 1.00 90.88 215 VAL A O 1
ATOM 1738 N N . CYS A 1 216 ? 13.387 9.224 -13.879 1.00 89.69 216 CYS A N 1
ATOM 1739 C CA . CYS A 1 216 ? 12.587 10.438 -14.060 1.00 89.69 216 CYS A CA 1
ATOM 1740 C C . CYS A 1 216 ? 11.113 10.128 -14.384 1.00 89.69 216 CYS A C 1
ATOM 1742 O O . CYS A 1 216 ? 10.213 10.708 -13.773 1.00 89.69 216 CYS A O 1
ATOM 1744 N N . 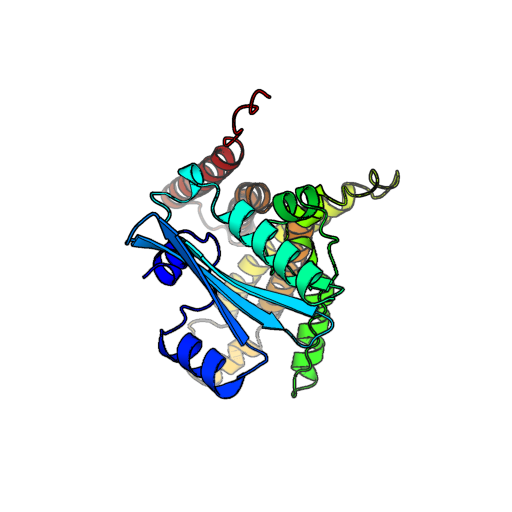GLY A 1 217 ? 10.862 9.174 -15.286 1.00 90.69 217 GLY A N 1
ATOM 1745 C CA . GLY A 1 217 ? 9.528 8.697 -15.650 1.00 90.69 217 GLY A CA 1
ATOM 1746 C C . GLY A 1 217 ? 8.795 8.104 -14.451 1.00 90.69 217 GLY A C 1
ATOM 1747 O O . GLY A 1 217 ? 7.658 8.482 -14.177 1.00 90.69 217 GLY A O 1
ATOM 1748 N N . PHE A 1 218 ? 9.478 7.288 -13.646 1.00 88.12 218 PHE A N 1
ATOM 1749 C CA . PHE A 1 218 ? 8.933 6.761 -12.397 1.00 88.12 218 PHE A CA 1
ATOM 1750 C C . PHE A 1 218 ? 8.523 7.876 -11.420 1.00 88.12 218 PHE A C 1
ATOM 1752 O O . PHE A 1 218 ? 7.428 7.841 -10.856 1.00 88.12 218 PHE A O 1
ATOM 1759 N N . LEU A 1 219 ? 9.354 8.909 -11.243 1.00 86.81 219 LEU A N 1
ATOM 1760 C CA . LEU A 1 219 ? 9.015 10.058 -10.393 1.00 86.81 219 LEU A CA 1
ATOM 1761 C C . LEU A 1 219 ? 7.817 10.846 -10.948 1.00 86.81 219 LEU A C 1
ATOM 1763 O O . LEU A 1 219 ? 6.935 11.242 -10.183 1.00 86.81 219 LEU A O 1
ATOM 1767 N N . ALA A 1 220 ? 7.754 11.051 -12.267 1.00 87.00 220 ALA A N 1
ATOM 1768 C CA . ALA A 1 220 ? 6.620 11.693 -12.928 1.00 87.00 220 ALA A CA 1
ATOM 1769 C C . ALA A 1 220 ? 5.327 10.882 -12.744 1.00 87.00 220 ALA A C 1
ATOM 1771 O O . ALA A 1 220 ? 4.288 11.449 -12.400 1.00 87.00 220 ALA A O 1
ATOM 1772 N N . TRP A 1 221 ? 5.406 9.557 -12.869 1.00 87.44 221 TRP A N 1
ATOM 1773 C CA . TRP A 1 221 ? 4.299 8.643 -12.605 1.00 87.44 221 TRP A CA 1
ATOM 1774 C C . TRP A 1 221 ? 3.817 8.727 -11.154 1.00 87.44 221 TRP A C 1
ATOM 1776 O O . TRP A 1 221 ? 2.620 8.860 -10.905 1.00 87.44 221 TRP A O 1
ATOM 1786 N N . MET A 1 222 ? 4.735 8.763 -10.186 1.00 82.25 222 MET A N 1
ATOM 1787 C CA . MET A 1 222 ? 4.385 8.971 -8.776 1.00 82.25 222 MET A CA 1
ATOM 1788 C C . MET A 1 222 ? 3.677 10.310 -8.538 1.00 82.25 222 MET A C 1
ATOM 1790 O O . MET A 1 222 ? 2.700 10.374 -7.792 1.00 82.25 222 MET A O 1
ATOM 1794 N N . LEU A 1 223 ? 4.104 11.386 -9.206 1.00 78.62 223 LEU A N 1
ATOM 1795 C CA . LEU A 1 223 ? 3.421 12.683 -9.130 1.00 78.62 223 LEU A CA 1
ATOM 1796 C C . LEU A 1 223 ? 2.015 12.654 -9.747 1.00 78.62 223 LEU A C 1
ATOM 1798 O O . LEU A 1 223 ? 1.117 13.334 -9.240 1.00 78.62 223 LEU A O 1
ATOM 1802 N N . ILE A 1 224 ? 1.823 11.876 -10.813 1.00 81.25 224 ILE A N 1
ATOM 1803 C CA . ILE A 1 224 ? 0.521 11.660 -11.454 1.00 81.25 224 ILE A CA 1
ATOM 1804 C C . ILE A 1 224 ? -0.403 10.877 -10.522 1.00 81.25 224 ILE A C 1
ATOM 1806 O O . ILE A 1 224 ? -1.513 11.348 -10.259 1.00 81.25 224 ILE A O 1
ATOM 1810 N N . LEU A 1 225 ? 0.057 9.749 -9.967 1.00 78.88 225 LEU A N 1
ATOM 1811 C CA . LEU A 1 225 ? -0.717 8.926 -9.028 1.00 78.88 225 LEU A CA 1
ATOM 1812 C C . LEU A 1 225 ? -1.046 9.668 -7.727 1.00 78.88 225 LEU A C 1
ATOM 1814 O O . LEU A 1 225 ? -2.104 9.458 -7.144 1.00 78.88 225 LEU A O 1
ATOM 1818 N N . ARG A 1 226 ? -0.202 10.617 -7.310 1.00 69.94 226 ARG A N 1
ATOM 1819 C CA . ARG A 1 226 ? -0.479 11.486 -6.157 1.00 69.94 226 ARG A CA 1
ATOM 1820 C C . ARG A 1 226 ? -1.680 12.422 -6.364 1.00 69.94 226 ARG A C 1
ATOM 1822 O O . ARG A 1 226 ? -2.266 12.891 -5.384 1.00 69.94 226 ARG A O 1
ATOM 1829 N N . LYS A 1 227 ? -1.993 12.789 -7.612 1.00 68.25 227 LYS A N 1
ATOM 1830 C CA . LYS A 1 227 ? -3.015 13.801 -7.952 1.00 68.25 227 LYS A CA 1
ATOM 1831 C C . LYS A 1 227 ? -4.204 13.243 -8.738 1.00 68.25 227 LYS A C 1
ATOM 1833 O O . LYS A 1 227 ? -5.196 13.953 -8.878 1.00 68.25 227 LYS A O 1
ATOM 1838 N N . SER A 1 228 ? -4.107 12.017 -9.240 1.00 69.06 228 SER A N 1
ATOM 1839 C CA . SER A 1 228 ? -5.106 11.386 -10.106 1.00 69.06 228 SER A CA 1
ATOM 1840 C C . SER A 1 228 ? -5.667 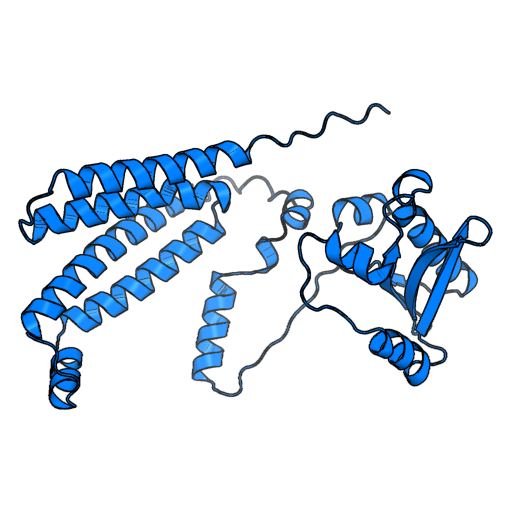10.146 -9.425 1.00 69.06 228 SER A C 1
ATOM 1842 O O . SER A 1 228 ? -4.932 9.416 -8.763 1.00 69.06 228 SER A O 1
ATOM 1844 N N . ARG A 1 229 ? -6.965 9.883 -9.595 1.00 67.88 229 ARG A N 1
ATOM 1845 C CA . ARG A 1 229 ? -7.560 8.620 -9.139 1.00 67.88 229 ARG A CA 1
ATOM 1846 C C . ARG A 1 229 ? -6.937 7.468 -9.922 1.00 67.88 229 ARG A C 1
ATOM 1848 O O . ARG A 1 229 ? -6.738 7.596 -11.130 1.00 67.88 229 ARG A O 1
ATOM 1855 N N . LEU A 1 230 ? -6.665 6.352 -9.244 1.00 61.31 230 LEU A N 1
ATOM 1856 C CA . LEU A 1 230 ? -6.056 5.169 -9.857 1.00 61.31 230 LEU A CA 1
ATOM 1857 C C . LEU A 1 230 ? -6.855 4.702 -11.090 1.00 61.31 230 LEU A C 1
ATOM 1859 O O . LEU A 1 230 ? -6.269 4.454 -12.140 1.00 61.31 230 LEU A O 1
ATOM 1863 N N . SER A 1 231 ? -8.190 4.723 -10.994 1.00 64.06 231 SER A N 1
ATOM 1864 C CA . SER A 1 231 ? -9.115 4.394 -12.087 1.00 64.06 231 SER A CA 1
ATOM 1865 C C . SER A 1 231 ? -9.012 5.305 -13.313 1.00 64.06 231 SER A C 1
ATOM 1867 O O . SER A 1 231 ? -9.300 4.863 -14.415 1.00 64.06 231 SER A O 1
ATOM 1869 N N . GLN A 1 232 ? -8.575 6.560 -13.160 1.00 66.56 232 GLN A N 1
ATOM 1870 C CA . GLN A 1 232 ? -8.400 7.500 -14.277 1.00 66.56 232 GLN A CA 1
ATOM 1871 C C . GLN A 1 232 ? -6.969 7.493 -14.828 1.00 66.56 232 GLN A C 1
ATOM 1873 O O . GLN A 1 232 ? -6.750 7.721 -16.021 1.00 66.56 232 GLN A O 1
ATOM 1878 N N . ALA A 1 233 ? -5.980 7.234 -13.970 1.00 74.44 233 ALA A N 1
ATOM 1879 C CA . ALA A 1 233 ? -4.572 7.243 -14.348 1.00 74.44 233 ALA A CA 1
ATOM 1880 C C . ALA A 1 233 ? -4.220 6.102 -15.317 1.00 74.44 233 ALA A C 1
ATOM 1882 O O . ALA A 1 233 ? -3.488 6.335 -16.279 1.00 74.44 233 ALA A O 1
ATOM 1883 N N . PHE A 1 234 ? -4.762 4.899 -15.097 1.00 76.06 234 PHE A N 1
ATOM 1884 C CA . PHE A 1 234 ? -4.513 3.734 -15.956 1.00 76.06 234 PHE A CA 1
ATOM 1885 C C . PHE A 1 234 ? -5.062 3.896 -17.385 1.00 76.06 234 PHE A C 1
ATOM 1887 O O . PHE A 1 234 ? -4.298 3.692 -18.323 1.00 76.06 234 PHE A O 1
ATOM 1894 N N . PRO A 1 235 ? -6.316 4.337 -17.602 1.00 76.88 235 PRO A N 1
ATOM 1895 C CA . PRO A 1 235 ? -6.809 4.665 -18.938 1.00 76.88 235 PRO A CA 1
ATOM 1896 C C . PRO A 1 235 ? -5.956 5.700 -19.664 1.00 76.88 235 PRO A C 1
ATOM 1898 O O . PRO A 1 235 ? -5.627 5.553 -20.840 1.00 76.88 235 PRO A O 1
ATOM 1901 N N . THR A 1 236 ? -5.547 6.739 -18.937 1.00 78.19 236 THR A N 1
ATOM 1902 C CA . THR A 1 236 ? -4.780 7.851 -19.505 1.00 78.19 236 THR A CA 1
ATOM 1903 C C . THR A 1 236 ? -3.360 7.431 -19.902 1.00 78.19 236 THR A C 1
ATOM 1905 O O . THR A 1 236 ? -2.821 7.963 -20.872 1.00 78.19 236 THR A O 1
ATOM 1908 N N . SER A 1 237 ? -2.753 6.442 -19.231 1.00 81.31 237 SER A N 1
ATOM 1909 C CA . SER A 1 237 ? -1.409 5.957 -19.579 1.00 81.31 237 SER A CA 1
ATOM 1910 C C . SER A 1 237 ? -1.351 5.225 -20.923 1.00 81.31 237 SER A C 1
ATOM 1912 O O . SER A 1 237 ? -0.260 5.070 -21.471 1.00 81.31 237 SER A O 1
ATOM 1914 N N . ALA A 1 238 ? -2.498 4.889 -21.529 1.00 80.88 238 ALA A N 1
ATOM 1915 C CA . ALA A 1 238 ? -2.565 4.370 -22.895 1.00 80.88 238 ALA A CA 1
ATOM 1916 C C . ALA A 1 238 ? -1.832 5.269 -23.916 1.00 80.88 238 ALA A C 1
ATOM 1918 O O . ALA A 1 238 ? -1.248 4.770 -24.880 1.00 80.88 238 ALA A O 1
ATOM 1919 N N . ILE A 1 239 ? -1.795 6.589 -23.678 1.00 80.81 239 ILE A N 1
ATOM 1920 C CA . ILE A 1 239 ? -1.095 7.557 -24.537 1.00 80.81 239 ILE A CA 1
ATOM 1921 C C . ILE A 1 239 ? 0.420 7.314 -24.604 1.00 80.81 239 ILE A C 1
ATOM 1923 O O . ILE A 1 239 ? 1.048 7.615 -25.619 1.00 80.81 239 ILE A O 1
ATOM 1927 N N . VAL A 1 240 ? 1.007 6.734 -23.550 1.00 86.00 240 VAL A N 1
ATOM 1928 C CA . VAL A 1 240 ? 2.437 6.408 -23.494 1.00 86.00 240 VAL A CA 1
ATOM 1929 C C . VAL A 1 240 ? 2.776 5.363 -24.550 1.00 86.00 240 VAL A C 1
ATOM 1931 O O . VAL A 1 240 ? 3.747 5.544 -25.276 1.00 86.00 240 VAL A O 1
ATOM 1934 N N . PHE A 1 241 ? 1.954 4.319 -24.706 1.00 81.62 241 PHE A N 1
ATOM 1935 C CA . PHE A 1 241 ? 2.179 3.281 -25.719 1.00 81.62 241 PHE A CA 1
ATOM 1936 C C . PHE A 1 241 ? 2.194 3.862 -27.132 1.00 81.62 241 PHE A C 1
ATOM 1938 O O . PHE A 1 241 ? 3.087 3.551 -27.919 1.00 81.62 241 PHE A O 1
ATOM 1945 N N . VAL A 1 242 ? 1.247 4.754 -27.434 1.00 82.56 242 VAL A N 1
ATOM 1946 C CA . VAL A 1 242 ? 1.194 5.448 -28.727 1.00 82.56 242 VAL A CA 1
ATOM 1947 C C . VAL A 1 242 ? 2.442 6.309 -28.928 1.00 82.56 242 VAL A C 1
ATOM 1949 O O . VAL A 1 242 ? 3.058 6.251 -29.991 1.00 82.56 242 VAL A O 1
ATOM 1952 N N . GLY A 1 243 ? 2.860 7.059 -27.902 1.00 83.62 243 GLY A N 1
ATOM 1953 C CA . GLY A 1 243 ? 4.072 7.882 -27.946 1.00 83.62 243 GLY A CA 1
ATOM 1954 C C . GLY A 1 243 ? 5.339 7.061 -28.197 1.00 83.62 243 GLY A C 1
ATOM 1955 O O . GLY A 1 243 ? 6.150 7.418 -29.045 1.00 83.62 243 GLY A O 1
ATOM 1956 N N . VAL A 1 244 ? 5.476 5.929 -27.514 1.00 84.38 244 VAL A N 1
ATOM 1957 C CA . VAL A 1 244 ? 6.581 4.965 -27.634 1.00 84.38 244 VAL A CA 1
ATOM 1958 C C . VAL A 1 244 ? 6.609 4.318 -29.031 1.00 84.38 244 VAL A C 1
ATOM 1960 O O . VAL A 1 244 ? 7.650 4.234 -29.682 1.00 84.38 244 VAL A O 1
ATOM 1963 N N . MET A 1 245 ? 5.458 3.917 -29.575 1.00 83.19 245 MET A N 1
ATOM 1964 C CA . MET A 1 245 ? 5.388 3.425 -30.958 1.00 83.19 245 MET A CA 1
ATOM 1965 C C . MET A 1 245 ? 5.779 4.507 -31.970 1.00 83.19 245 MET A C 1
ATOM 1967 O O . MET A 1 245 ? 6.534 4.242 -32.908 1.00 83.19 245 MET A O 1
ATOM 1971 N N . PHE A 1 246 ? 5.304 5.735 -31.760 1.00 83.31 246 PHE A N 1
ATOM 1972 C CA . PHE A 1 246 ? 5.624 6.871 -32.614 1.00 83.31 246 PHE A CA 1
ATOM 1973 C C . PHE A 1 246 ? 7.114 7.239 -32.561 1.00 83.31 246 PHE A C 1
ATOM 1975 O O . PHE A 1 246 ? 7.714 7.459 -33.612 1.00 83.31 246 PHE A O 1
ATOM 1982 N N . SER A 1 247 ? 7.745 7.249 -31.380 1.00 83.19 247 SER A N 1
ATOM 1983 C CA . SER A 1 247 ? 9.187 7.515 -31.251 1.00 83.19 247 SER A CA 1
ATOM 1984 C C . SER A 1 247 ? 10.027 6.436 -31.930 1.00 83.19 247 SER A C 1
ATOM 1986 O O . SER A 1 247 ? 11.018 6.755 -32.587 1.00 83.19 247 SER A O 1
ATOM 1988 N N . SER A 1 248 ? 9.612 5.171 -31.830 1.00 81.62 248 SER A N 1
ATOM 1989 C CA . SER A 1 248 ? 10.268 4.057 -32.518 1.00 81.62 248 SER A CA 1
ATOM 1990 C C . SER A 1 248 ? 10.226 4.199 -34.040 1.00 81.62 248 SER A C 1
ATOM 1992 O O . SER A 1 248 ? 11.251 4.014 -34.697 1.00 81.62 248 SER A O 1
ATOM 1994 N N . TRP A 1 249 ? 9.079 4.585 -34.599 1.00 84.06 249 TRP A N 1
ATOM 1995 C CA . TRP A 1 249 ? 8.955 4.858 -36.031 1.00 84.06 249 TRP A CA 1
ATOM 1996 C C . TRP A 1 249 ? 9.769 6.086 -36.458 1.00 84.06 249 TRP A C 1
ATOM 1998 O O . TRP A 1 249 ? 10.544 6.007 -37.409 1.00 84.06 249 TRP A O 1
ATOM 2008 N N . LEU A 1 250 ? 9.651 7.200 -35.730 1.00 83.88 250 LEU A N 1
ATOM 2009 C CA . LEU A 1 250 ? 10.268 8.475 -36.102 1.00 83.88 250 LEU A CA 1
ATOM 2010 C C . LEU A 1 250 ? 11.800 8.441 -36.023 1.00 83.88 250 LEU A C 1
ATOM 2012 O O . LEU A 1 250 ? 12.474 8.975 -36.899 1.00 83.88 250 LEU A O 1
ATOM 2016 N N . VAL A 1 251 ? 12.355 7.847 -34.962 1.00 83.94 251 VAL A N 1
ATOM 2017 C CA . VAL A 1 251 ? 13.798 7.913 -34.679 1.00 83.94 251 VAL A CA 1
ATOM 2018 C C . VAL A 1 251 ? 14.565 6.765 -35.328 1.00 83.94 251 VAL A C 1
ATOM 2020 O O . VAL A 1 251 ? 15.703 6.954 -35.755 1.00 83.94 251 VAL A O 1
ATOM 2023 N N . LEU A 1 252 ? 13.972 5.569 -35.397 1.00 78.44 252 LEU A N 1
ATOM 2024 C CA . LEU A 1 252 ? 14.659 4.383 -35.915 1.00 78.44 252 LEU A CA 1
ATOM 2025 C C . LEU A 1 252 ? 14.203 3.977 -37.320 1.00 78.44 252 LEU A C 1
ATOM 2027 O O . LEU A 1 252 ? 14.830 3.092 -37.901 1.00 78.44 252 LEU A O 1
ATOM 2031 N N . GLY A 1 253 ? 13.154 4.608 -37.860 1.00 76.75 253 GLY A N 1
ATOM 2032 C CA . GLY A 1 253 ? 12.591 4.271 -39.170 1.00 76.75 253 GLY A CA 1
ATOM 2033 C C . GLY A 1 253 ? 11.929 2.892 -39.209 1.00 76.75 253 GLY A C 1
ATOM 2034 O O . GLY A 1 253 ? 11.785 2.310 -40.282 1.00 76.75 253 GLY A O 1
ATOM 2035 N N . GLU A 1 254 ? 11.572 2.327 -38.053 1.00 80.06 254 GLU A N 1
ATOM 2036 C CA . GLU A 1 254 ? 10.980 0.992 -37.975 1.00 80.06 254 GLU A CA 1
ATOM 2037 C C . GLU A 1 254 ? 9.579 0.990 -38.595 1.00 80.06 254 GLU A C 1
ATOM 2039 O O . GLU A 1 254 ? 8.707 1.756 -38.184 1.00 80.06 254 GLU A O 1
ATOM 2044 N N . ALA A 1 255 ? 9.350 0.121 -39.584 1.00 74.38 255 ALA A N 1
ATOM 2045 C CA . ALA A 1 255 ? 8.048 -0.008 -40.222 1.00 74.38 255 ALA A CA 1
ATOM 2046 C C . ALA A 1 255 ? 7.005 -0.499 -39.205 1.00 74.38 255 ALA A C 1
ATOM 2048 O O . ALA A 1 255 ? 7.104 -1.607 -38.674 1.00 74.38 255 ALA A O 1
ATOM 2049 N N . LEU A 1 256 ? 5.980 0.321 -38.964 1.00 75.50 256 LEU A N 1
ATOM 2050 C CA . LEU A 1 256 ? 4.801 -0.068 -38.197 1.00 75.50 256 LEU A CA 1
ATOM 2051 C C . LEU A 1 256 ? 4.055 -1.161 -38.962 1.00 75.50 256 LEU A C 1
ATOM 2053 O O . LEU A 1 256 ? 3.344 -0.897 -39.929 1.00 75.50 256 LEU A O 1
ATOM 2057 N N . THR A 1 257 ? 4.242 -2.408 -38.541 1.00 81.75 257 THR A N 1
ATOM 2058 C CA . THR A 1 257 ? 3.509 -3.536 -39.117 1.00 81.75 257 THR A CA 1
ATOM 2059 C C . THR A 1 257 ? 2.041 -3.494 -38.692 1.00 81.75 257 THR A C 1
ATOM 2061 O O . THR A 1 257 ? 1.703 -3.064 -37.586 1.00 81.75 257 THR A O 1
ATOM 2064 N N . TRP A 1 258 ? 1.150 -3.996 -39.551 1.00 81.31 258 TRP A N 1
ATOM 2065 C CA . TRP A 1 258 ? -0.287 -4.070 -39.259 1.00 81.31 258 TRP A CA 1
ATOM 2066 C C . TRP A 1 258 ? -0.603 -4.843 -37.972 1.00 81.31 258 TRP A C 1
ATOM 2068 O O . TRP A 1 258 ? -1.517 -4.468 -37.241 1.00 81.31 258 TRP A O 1
ATOM 2078 N N . ASN A 1 259 ? 0.204 -5.852 -37.637 1.00 81.88 259 ASN A N 1
ATOM 2079 C CA . ASN A 1 259 ? 0.068 -6.615 -36.397 1.00 81.88 259 ASN A CA 1
ATOM 2080 C C . ASN A 1 259 ? 0.359 -5.762 -35.149 1.00 81.88 259 ASN A C 1
ATOM 2082 O O . ASN A 1 259 ? -0.342 -5.889 -34.148 1.00 81.88 259 ASN A O 1
ATOM 2086 N N . MET A 1 260 ? 1.351 -4.864 -35.208 1.00 77.00 260 MET A N 1
ATOM 2087 C CA . MET A 1 260 ? 1.658 -3.939 -34.108 1.00 77.00 260 MET A CA 1
ATOM 2088 C C . MET A 1 260 ? 0.544 -2.910 -33.911 1.00 77.00 260 MET A C 1
ATOM 2090 O O . MET A 1 260 ? 0.175 -2.623 -32.776 1.00 77.00 260 MET A O 1
ATOM 2094 N N . LEU A 1 261 ? -0.024 -2.392 -35.004 1.00 80.62 261 LEU A N 1
ATOM 2095 C CA . LEU A 1 261 ? -1.159 -1.466 -34.950 1.00 80.62 261 LEU A CA 1
ATOM 2096 C C . LEU A 1 261 ? -2.415 -2.141 -34.383 1.00 80.62 261 LEU A C 1
ATOM 2098 O O . LEU A 1 261 ? -3.074 -1.572 -33.516 1.00 80.62 261 LEU A O 1
ATOM 2102 N N . ALA A 1 262 ? -2.719 -3.367 -34.818 1.00 83.50 262 ALA A N 1
ATOM 2103 C CA . ALA A 1 262 ? -3.838 -4.144 -34.290 1.00 83.50 262 ALA A CA 1
ATOM 2104 C C . ALA A 1 262 ? -3.668 -4.454 -32.793 1.00 83.50 262 ALA A C 1
ATOM 2106 O O . ALA A 1 262 ? -4.601 -4.258 -32.015 1.00 83.50 262 ALA A O 1
ATOM 2107 N N . GLY A 1 263 ? -2.465 -4.867 -32.373 1.00 80.88 263 GLY A N 1
ATOM 2108 C CA . GLY A 1 263 ? -2.148 -5.105 -30.964 1.00 80.88 263 GLY A CA 1
ATOM 2109 C C . GLY A 1 263 ? -2.261 -3.842 -30.106 1.00 80.88 263 GLY A C 1
ATOM 2110 O O . GLY A 1 263 ? -2.843 -3.884 -29.025 1.00 80.88 263 GLY A O 1
ATOM 2111 N N . ALA A 1 264 ? -1.777 -2.702 -30.605 1.00 81.19 264 ALA A N 1
ATOM 2112 C CA . ALA A 1 264 ? -1.889 -1.420 -29.915 1.00 81.19 264 ALA A CA 1
ATOM 2113 C C . ALA A 1 264 ? -3.349 -0.983 -29.741 1.00 81.19 264 ALA A C 1
ATOM 2115 O O . ALA A 1 264 ? -3.751 -0.632 -28.634 1.00 81.19 264 ALA A O 1
ATOM 2116 N N . MET A 1 265 ? -4.163 -1.080 -30.799 1.00 82.69 265 MET A N 1
ATOM 2117 C CA . MET A 1 265 ? -5.597 -0.778 -30.726 1.00 82.69 265 MET A CA 1
ATOM 2118 C C . MET A 1 265 ? -6.325 -1.682 -29.727 1.00 82.69 265 MET A C 1
ATOM 2120 O O . MET A 1 265 ? -7.161 -1.194 -28.969 1.00 82.69 265 MET A O 1
ATOM 2124 N N . LEU A 1 266 ? -5.983 -2.974 -29.680 1.00 85.00 266 LEU A N 1
ATOM 2125 C CA . LEU A 1 266 ? -6.568 -3.923 -28.731 1.00 85.00 266 LEU A CA 1
ATOM 2126 C C . LEU A 1 266 ? -6.228 -3.565 -27.276 1.00 85.00 266 LEU A C 1
ATOM 2128 O O . LEU A 1 266 ? -7.119 -3.536 -26.429 1.00 85.00 266 LEU A O 1
ATOM 2132 N N . ILE A 1 267 ? -4.958 -3.256 -26.989 1.00 81.00 267 ILE A N 1
ATOM 2133 C CA . ILE A 1 267 ? -4.498 -2.883 -25.642 1.00 81.00 267 ILE A CA 1
ATOM 2134 C C . ILE A 1 267 ? -5.129 -1.558 -25.208 1.00 81.00 267 ILE A C 1
ATOM 2136 O O . ILE A 1 267 ? -5.686 -1.474 -24.115 1.00 81.00 267 ILE A O 1
ATOM 2140 N N . THR A 1 268 ? -5.095 -0.534 -26.066 1.00 80.44 268 THR A N 1
ATOM 2141 C CA . THR A 1 268 ? -5.731 0.759 -25.781 1.00 80.44 268 THR A CA 1
ATOM 2142 C C . THR A 1 268 ? -7.237 0.600 -25.570 1.00 80.44 268 THR A C 1
ATOM 2144 O O . THR A 1 268 ? -7.773 1.162 -24.619 1.00 80.44 268 THR A O 1
ATOM 2147 N N . GLY A 1 269 ? -7.914 -0.209 -26.391 1.00 80.88 269 GLY A N 1
ATOM 2148 C CA . GLY A 1 269 ? -9.337 -0.512 -26.234 1.00 80.88 269 GLY A CA 1
ATOM 2149 C C . GLY A 1 269 ? -9.656 -1.193 -24.901 1.00 80.88 269 GLY A C 1
ATOM 2150 O O . GLY A 1 269 ? -10.550 -0.743 -24.188 1.00 80.88 269 GLY A O 1
ATOM 2151 N N . GLY A 1 270 ? -8.889 -2.218 -24.516 1.00 78.62 270 GLY A N 1
ATOM 2152 C CA . GLY A 1 270 ? -9.061 -2.908 -23.232 1.00 78.62 270 GLY A CA 1
ATOM 2153 C C . GLY A 1 270 ? -8.837 -1.994 -22.023 1.00 78.62 270 GLY A C 1
ATOM 2154 O O . GLY A 1 270 ? -9.613 -2.013 -21.071 1.00 78.62 270 GLY A O 1
ATOM 2155 N N . ILE A 1 271 ? -7.817 -1.135 -22.090 1.00 77.06 271 ILE A N 1
ATOM 2156 C CA . ILE A 1 271 ? -7.511 -0.146 -21.050 1.00 77.06 271 ILE A CA 1
ATOM 2157 C C . ILE A 1 271 ? -8.646 0.887 -20.895 1.00 77.06 271 ILE A C 1
ATOM 2159 O O . ILE A 1 271 ? -8.995 1.252 -19.771 1.00 77.06 271 ILE A O 1
ATOM 2163 N N . LEU A 1 272 ? -9.248 1.343 -21.999 1.00 75.56 272 LEU A N 1
ATOM 2164 C CA . LEU A 1 272 ? -10.372 2.287 -21.968 1.00 75.56 272 LEU A CA 1
ATOM 2165 C C . LEU A 1 272 ? -11.653 1.656 -21.404 1.00 75.56 272 LEU A C 1
ATOM 2167 O O . LEU A 1 272 ? -12.361 2.313 -20.642 1.00 75.56 272 LEU A O 1
ATOM 2171 N N . LEU A 1 273 ? -11.922 0.385 -21.724 1.00 78.06 273 LEU A N 1
ATOM 2172 C CA . LEU A 1 273 ? -13.069 -0.356 -21.186 1.00 78.06 273 LEU A CA 1
ATOM 2173 C C . LEU A 1 273 ? -12.974 -0.519 -19.662 1.00 78.06 273 LEU A C 1
ATOM 2175 O O . LEU A 1 273 ? -13.922 -0.177 -18.957 1.00 78.06 273 LEU A O 1
ATOM 2179 N N . LEU A 1 274 ? -11.807 -0.916 -19.144 1.00 69.44 274 LEU A N 1
ATOM 2180 C CA . LEU A 1 274 ? -11.557 -1.020 -17.697 1.00 69.44 274 LEU A CA 1
ATOM 2181 C C . LEU A 1 274 ? -11.714 0.324 -16.964 1.00 69.44 274 LEU A C 1
ATOM 2183 O O . LEU A 1 274 ? -12.116 0.364 -15.803 1.00 69.44 274 LEU A O 1
ATOM 2187 N N . GLY A 1 275 ? -11.418 1.437 -17.640 1.00 63.03 275 GLY A N 1
ATOM 2188 C CA . GLY A 1 275 ? -11.634 2.778 -17.098 1.00 63.03 275 GLY A CA 1
ATOM 2189 C C . GLY A 1 275 ? -13.105 3.141 -16.896 1.00 63.03 275 GLY A C 1
ATOM 2190 O O . GLY A 1 275 ? -13.418 3.905 -15.985 1.00 63.03 275 GLY A O 1
ATOM 2191 N N . SER A 1 276 ? -14.003 2.603 -17.728 1.00 61.34 276 SER A N 1
ATOM 2192 C CA . SER A 1 276 ? -15.428 2.962 -17.725 1.00 61.34 276 SER A CA 1
ATOM 2193 C C . SER A 1 276 ? -16.265 2.265 -16.647 1.00 61.34 276 SER A C 1
ATOM 2195 O O . SER A 1 276 ? -17.243 2.843 -16.187 1.00 61.34 276 SER A O 1
ATOM 2197 N N . GLU A 1 277 ? -15.858 1.086 -16.166 1.00 57.22 277 GLU A N 1
ATOM 2198 C CA . GLU A 1 277 ? -16.605 0.338 -15.131 1.00 57.22 277 GLU A CA 1
ATOM 2199 C C . GLU A 1 277 ? -16.458 0.929 -13.716 1.00 57.22 277 GLU A C 1
ATOM 2201 O O . GLU A 1 277 ? -17.154 0.534 -12.785 1.00 57.22 277 GLU A O 1
ATOM 2206 N N . SER A 1 278 ? -15.565 1.904 -13.530 1.00 51.81 278 SER A N 1
ATOM 2207 C CA . SER A 1 278 ? -15.242 2.462 -12.209 1.00 51.81 278 SER A CA 1
ATOM 2208 C C . SER A 1 278 ? -16.282 3.449 -11.654 1.00 51.81 278 SER A C 1
ATOM 2210 O O . SER A 1 278 ? -16.143 3.866 -10.503 1.00 51.81 278 SER A O 1
ATOM 2212 N N . ASP A 1 279 ? -17.278 3.858 -12.448 1.00 46.19 279 ASP A N 1
ATOM 2213 C CA . ASP A 1 279 ? -18.247 4.907 -12.080 1.00 46.19 279 ASP A CA 1
ATOM 2214 C C . ASP A 1 279 ? -19.648 4.374 -11.688 1.00 46.19 279 ASP A C 1
ATOM 2216 O O . ASP A 1 279 ? -20.499 5.161 -11.272 1.00 46.19 279 ASP A O 1
ATOM 2220 N N . GLU A 1 280 ? -19.899 3.057 -11.709 1.00 41.00 280 GLU A N 1
ATOM 2221 C CA . GLU A 1 280 ? -21.228 2.475 -11.428 1.00 41.00 280 GLU A CA 1
ATOM 2222 C C . GLU A 1 280 ? -21.270 1.554 -10.193 1.00 41.00 280 GLU A C 1
ATOM 2224 O O . GLU A 1 280 ? -21.535 0.362 -10.286 1.00 41.00 280 GLU A O 1
ATOM 2229 N N . VAL A 1 281 ? -21.110 2.111 -8.988 1.00 41.41 281 VAL A N 1
ATOM 2230 C CA . VAL A 1 281 ? -21.782 1.551 -7.793 1.00 41.41 281 VAL A CA 1
ATOM 2231 C C . VAL A 1 281 ? -22.368 2.696 -6.969 1.00 41.41 281 VAL A C 1
ATOM 2233 O O . VAL A 1 281 ? -21.918 3.036 -5.874 1.00 41.41 281 VAL A O 1
ATOM 2236 N N . GLN A 1 282 ? -23.399 3.335 -7.518 1.00 36.66 282 GLN A N 1
ATOM 2237 C CA . GLN A 1 282 ? -24.291 4.195 -6.748 1.00 36.66 282 GLN A CA 1
ATOM 2238 C C . GLN A 1 282 ? -25.250 3.294 -5.962 1.00 36.66 282 GLN A C 1
ATOM 2240 O O . GLN A 1 282 ? -26.244 2.799 -6.488 1.00 36.66 282 GLN A O 1
ATOM 2245 N N . LEU A 1 283 ? -24.930 3.044 -4.689 1.00 40.28 283 LEU A N 1
ATOM 2246 C CA . LEU A 1 283 ? -25.882 2.434 -3.760 1.00 40.28 283 LEU A CA 1
ATOM 2247 C C . LEU A 1 283 ? -27.141 3.320 -3.692 1.00 40.28 283 LEU A C 1
ATOM 2249 O O . LEU A 1 283 ? -27.002 4.539 -3.530 1.00 40.28 283 LEU A O 1
ATOM 2253 N N . PRO A 1 284 ? -28.354 2.747 -3.804 1.00 38.22 284 PRO A N 1
ATOM 2254 C CA . PRO A 1 284 ? -29.585 3.524 -3.739 1.00 38.22 284 PRO A CA 1
ATOM 2255 C C . PRO A 1 284 ? -29.680 4.264 -2.395 1.00 38.22 284 PRO A C 1
ATOM 2257 O O . PRO A 1 284 ? -29.193 3.754 -1.378 1.00 38.22 284 PRO A O 1
ATOM 2260 N N . PRO A 1 285 ? -30.294 5.462 -2.357 1.00 35.53 285 PRO A N 1
ATOM 2261 C CA . PRO A 1 285 ? -30.508 6.173 -1.107 1.00 35.53 285 PRO A CA 1
ATOM 2262 C C . PRO A 1 285 ? -31.338 5.286 -0.175 1.00 35.53 285 PRO A C 1
ATOM 2264 O O . PRO A 1 285 ? -32.446 4.869 -0.509 1.00 35.53 285 PRO A O 1
ATOM 2267 N N . LEU A 1 286 ? -30.771 4.967 0.990 1.00 45.53 286 LEU A N 1
ATOM 2268 C CA . LEU A 1 286 ? -31.506 4.327 2.073 1.00 45.53 286 LEU A CA 1
ATOM 2269 C C . LEU A 1 286 ? -32.562 5.326 2.546 1.00 45.53 286 LEU A C 1
ATOM 2271 O O . LEU A 1 286 ? -32.230 6.333 3.172 1.00 45.53 286 LEU A O 1
ATOM 2275 N N . ASN A 1 287 ? -33.815 5.057 2.185 1.00 40.84 287 ASN A N 1
ATOM 2276 C CA . ASN A 1 287 ? -34.961 5.747 2.754 1.00 40.84 287 ASN A CA 1
ATOM 2277 C C . ASN A 1 287 ? -34.990 5.499 4.270 1.00 40.84 287 ASN A C 1
ATOM 2279 O O . ASN A 1 287 ? -34.694 4.392 4.722 1.00 40.84 287 ASN A O 1
ATOM 2283 N N . HIS A 1 288 ? -35.282 6.588 4.983 1.00 45.47 288 HIS A N 1
ATOM 2284 C CA . HIS A 1 288 ? -35.289 6.771 6.435 1.00 45.47 288 HIS A CA 1
ATOM 2285 C C . HIS A 1 288 ? -35.936 5.649 7.250 1.00 45.47 288 HIS A C 1
ATOM 2287 O O . HIS A 1 288 ? -36.971 5.109 6.803 1.00 45.47 288 HIS A O 1
#